Protein AF-A0A124FSS9-F1 (afdb_monomer)

InterPro domains:
  IPR036265 HIT-like superfamily [SSF54197] (15-100)

Sequence (244 aa):
MFTTHEIRTGRGILQYRRESLTGIRCRISPIRVDRQIDAAPALPSSRDGCPFCPDAIESSTPTFQDGSRLRCGESVTFPNLYPFAACHVVTVITPDHTAGRFDRRCLADAISGTADERCSERLLFEDEIFWSATPVPLGEREVRGVLPVSTLAEFGPYVEPLADGILRIIAFYRSLGTHAFNASIFFDAPKTAGRGHRVFCSLIARLNPNRLSMCDSAFMERLHLEPVILTLPESLGALFREKG

Solvent-accessible surface area (backbone atoms only — not comparable to full-atom values): 14361 Å² total; per-residue (Å²): 110,68,50,77,49,77,46,82,51,104,80,48,58,37,36,40,36,34,36,67,88,81,63,52,70,50,77,47,52,72,67,55,60,79,68,59,79,85,57,84,77,85,74,74,86,72,67,81,90,44,48,69,32,76,94,30,31,80,82,63,46,51,50,45,98,89,68,45,63,42,71,24,89,68,10,43,32,27,42,40,88,80,54,92,49,99,85,33,69,44,68,44,43,51,59,58,89,73,68,86,72,83,56,75,62,44,54,50,23,36,54,47,43,66,56,52,48,83,78,38,56,19,34,61,52,69,80,89,40,44,28,30,34,41,94,77,54,82,36,32,72,26,35,34,38,42,40,93,40,20,33,71,89,64,39,72,87,46,51,63,63,48,50,54,52,51,51,50,52,51,51,29,38,43,68,73,73,34,86,46,66,52,75,53,76,48,63,38,55,84,92,51,57,80,75,78,56,54,21,33,36,42,37,29,48,40,70,73,67,48,100,89,42,79,68,83,70,52,64,48,44,73,74,67,70,44,58,81,63,86,59,63,36,58,53,46,13,56,50,35,74,76,55,88

Mean predicted aligned error: 14.78 Å

Secondary structure (DSSP, 8-state):
-EEEEEEEETTEEEEEEEETTT--EEEE-GGGGGGT-SPPP------TT-TTSTTTHHHHS---TTS--EEETTEEEEE-SS-SSTT-EEEE--S-TT-S---HHHHHHHHHHT-GGGGSTTEEEESSSEEEE-SS-SSTT-EEEEPS--SGGG-GGGHHHHHHHHHHHHHHHHHTT--EEEEEEE---TTTTTSSPPPEEEEEEEPPP-SS-S-S--HIIIII-----SS-HHHHHHHHHHH-

pLDDT: mean 82.08, std 11.01, range [43.31, 96.81]

Nearest PDB structures (foldseek):
  3ano-assembly1_B-2  TM=7.639E-01  e=5.987E-04  Mycobacterium tuberculosis H37Rv
  3wo5-assembly1_B-2  TM=7.287E-01  e=5.987E-04  Mycobacterium tuberculosis
  5in3-assembly1_A  TM=7.364E-01  e=2.509E-03  Homo sapiens
  3r6f-assembly1_A-2  TM=5.868E-01  e=5.788E-03  Encephalitozoon cuniculi GB-M1
  8ro1-assembly1_L1  TM=5.266E-01  e=5.595E-02  Caenorhabditis elegans

Foldseek 3Di:
DKDWDWDADPQGIWIWIADDPPRDIDIDDPSVVVVVPVPDDPQDQDPPPPCLAPVRVLPRAAAPPVSHWQFFPQKTKHAHPDDPDPGHIDIDLHNRPDPPDDDPRSVVRSVVSVVCCVVALQFQDDDQWTKGQDQQDLAERKIKTWHPFAAPVPCVVCPVVVVVVVVLVCQLCVLVVFNDKDKDWDHDDPVCTPVPHTIMMMIHTFDDADPVHRHLADCCCVVVVHHDYDDRSSCNNVSSVVRD

Structure (mmCIF, N/CA/C/O backbone):
data_AF-A0A124FSS9-F1
#
_entry.id   AF-A0A124FSS9-F1
#
loop_
_atom_site.group_PDB
_atom_site.id
_atom_site.type_symbol
_atom_site.label_atom_id
_atom_site.label_alt_id
_atom_site.label_comp_id
_atom_site.label_asym_id
_atom_site.label_entity_id
_atom_site.label_seq_id
_atom_site.pdbx_PDB_ins_code
_atom_site.Cartn_x
_atom_site.Cartn_y
_atom_site.Cartn_z
_atom_site.occupancy
_atom_site.B_iso_or_equiv
_atom_site.auth_seq_id
_atom_site.auth_comp_id
_atom_site.auth_asym_id
_atom_site.auth_atom_id
_atom_site.pdbx_PDB_model_num
ATOM 1 N N . MET A 1 1 ? 20.292 12.072 -17.550 1.00 74.69 1 MET A N 1
ATOM 2 C CA . MET A 1 1 ? 21.082 12.506 -18.735 1.00 74.69 1 MET A CA 1
ATOM 3 C C . MET A 1 1 ? 21.125 11.325 -19.702 1.00 74.69 1 MET A C 1
ATOM 5 O O . MET A 1 1 ? 21.085 10.204 -19.216 1.00 74.69 1 MET A O 1
ATOM 9 N N . PHE A 1 2 ? 21.118 11.516 -21.023 1.00 90.19 2 PHE A N 1
ATOM 10 C CA . PHE A 1 2 ? 21.166 10.402 -21.985 1.00 90.19 2 PHE A CA 1
ATOM 11 C C . PHE A 1 2 ? 22.037 10.759 -23.191 1.00 90.19 2 PHE A C 1
ATOM 13 O O . PHE A 1 2 ? 22.180 11.934 -23.525 1.00 90.19 2 PHE A O 1
ATOM 20 N N . THR A 1 3 ? 22.609 9.753 -23.850 1.00 91.81 3 THR A N 1
ATOM 21 C CA . THR A 1 3 ? 23.337 9.914 -25.114 1.00 91.81 3 THR A CA 1
ATOM 22 C C . THR A 1 3 ? 22.455 9.519 -26.290 1.00 91.81 3 THR A C 1
ATOM 24 O O . THR A 1 3 ? 21.594 8.646 -26.170 1.00 91.81 3 THR A O 1
ATOM 27 N N . THR A 1 4 ? 22.662 10.177 -27.432 1.00 93.88 4 THR A N 1
ATOM 28 C CA . THR A 1 4 ? 21.965 9.880 -28.689 1.00 93.88 4 THR A CA 1
ATOM 29 C C . THR A 1 4 ? 22.988 9.622 -29.783 1.00 93.88 4 THR A C 1
ATOM 31 O O . THR A 1 4 ? 23.907 10.412 -29.969 1.00 93.88 4 THR A O 1
ATOM 34 N N . HIS A 1 5 ? 22.803 8.530 -30.517 1.00 93.56 5 HIS A N 1
ATOM 35 C CA . HIS A 1 5 ? 23.549 8.206 -31.724 1.00 93.56 5 HIS A CA 1
ATOM 36 C C . HIS A 1 5 ? 22.565 8.028 -32.882 1.00 93.56 5 HIS A C 1
ATOM 38 O O . HIS A 1 5 ? 21.756 7.095 -32.883 1.00 93.56 5 HIS A O 1
ATOM 44 N N . GLU A 1 6 ? 22.609 8.936 -33.852 1.00 95.62 6 GLU A N 1
ATOM 45 C CA . GLU A 1 6 ? 21.720 8.938 -35.014 1.00 95.62 6 GLU A CA 1
ATOM 46 C C . GLU A 1 6 ? 22.389 8.270 -36.221 1.00 95.62 6 GLU A C 1
ATOM 48 O O . GLU A 1 6 ? 23.547 8.530 -36.532 1.00 95.62 6 GLU A O 1
ATOM 53 N N . ILE A 1 7 ? 21.636 7.422 -36.919 1.00 93.94 7 ILE A N 1
ATOM 54 C CA . ILE A 1 7 ? 22.004 6.803 -38.191 1.00 93.94 7 ILE A CA 1
ATOM 55 C C . ILE A 1 7 ? 20.992 7.263 -39.235 1.00 93.94 7 ILE A C 1
ATOM 57 O O . ILE A 1 7 ? 19.787 7.049 -39.084 1.00 93.94 7 ILE A O 1
ATOM 61 N N . ARG A 1 8 ? 21.479 7.873 -40.315 1.00 91.25 8 ARG A N 1
ATOM 62 C CA . ARG A 1 8 ? 20.652 8.248 -41.466 1.00 91.25 8 ARG A CA 1
ATOM 63 C C . ARG A 1 8 ? 20.700 7.144 -42.511 1.00 91.25 8 ARG A C 1
ATOM 65 O O . ARG A 1 8 ? 21.773 6.684 -42.885 1.00 91.25 8 ARG A O 1
ATOM 72 N N . THR A 1 9 ? 19.531 6.721 -42.972 1.00 87.62 9 THR A N 1
ATOM 73 C CA . THR A 1 9 ? 19.362 5.715 -44.026 1.00 87.62 9 THR A CA 1
ATOM 74 C C . THR A 1 9 ? 18.643 6.340 -45.219 1.00 87.62 9 THR A C 1
ATOM 76 O O . THR A 1 9 ? 18.002 7.381 -45.078 1.00 87.62 9 THR A O 1
ATOM 79 N N . GLY A 1 10 ? 18.654 5.673 -46.377 1.00 86.94 10 GLY A N 1
ATOM 80 C CA . GLY A 1 10 ? 17.872 6.111 -47.544 1.00 86.94 10 GLY A CA 1
ATOM 81 C C . GLY A 1 10 ? 16.350 6.139 -47.322 1.00 86.94 10 GLY A C 1
ATOM 82 O O . GLY A 1 10 ? 15.626 6.641 -48.171 1.00 86.94 10 GLY A O 1
ATOM 83 N N . ARG A 1 11 ? 15.856 5.606 -46.194 1.00 81.75 11 ARG A N 1
ATOM 84 C CA . ARG A 1 11 ? 14.431 5.560 -45.824 1.00 81.75 11 ARG A CA 1
ATOM 85 C C . ARG A 1 11 ? 14.115 6.331 -44.537 1.00 81.75 11 ARG A C 1
ATOM 87 O O . ARG A 1 11 ? 13.054 6.132 -43.965 1.00 81.75 11 ARG A O 1
ATOM 94 N N . GLY A 1 12 ? 15.027 7.173 -44.049 1.00 87.56 12 GLY A N 1
ATOM 95 C CA . GLY A 1 12 ? 14.814 8.000 -42.856 1.00 87.56 12 GLY A CA 1
ATOM 96 C C 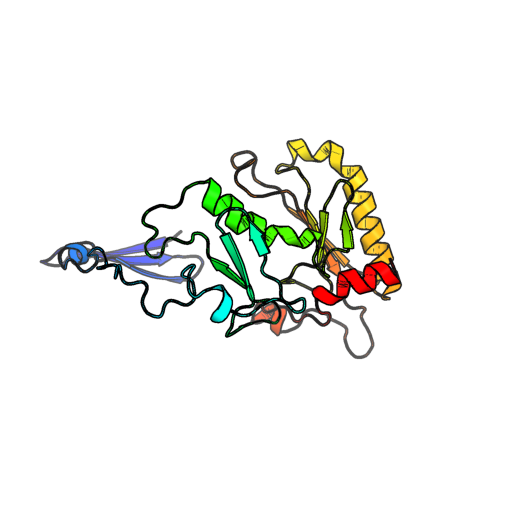. GLY A 1 12 ? 15.828 7.757 -41.740 1.00 87.56 12 GLY A C 1
ATOM 97 O O . GLY A 1 12 ? 16.896 7.177 -41.956 1.00 87.56 12 GLY A O 1
ATOM 98 N N . ILE A 1 13 ? 15.500 8.235 -40.538 1.00 92.81 13 ILE A N 1
ATOM 99 C CA . ILE A 1 13 ? 16.411 8.254 -39.386 1.00 92.81 13 ILE A CA 1
ATOM 100 C C . ILE A 1 13 ? 16.181 7.078 -38.430 1.00 92.81 13 ILE A C 1
ATOM 102 O O . ILE A 1 13 ? 15.053 6.646 -38.182 1.00 92.81 13 ILE A O 1
ATOM 106 N N . LEU A 1 14 ? 17.274 6.592 -37.850 1.00 92.56 14 LEU A N 1
ATOM 107 C CA . LEU A 1 14 ? 17.304 5.660 -36.731 1.00 92.56 14 LEU A CA 1
ATOM 108 C C . LEU A 1 14 ? 18.078 6.310 -35.591 1.00 92.56 14 LEU A C 1
ATOM 110 O O . LEU A 1 14 ? 19.198 6.765 -35.794 1.00 92.56 14 LEU A O 1
ATOM 114 N N . GLN A 1 15 ? 17.523 6.329 -34.385 1.00 93.62 15 GLN A N 1
ATOM 115 C CA . GLN A 1 15 ? 18.238 6.820 -33.208 1.00 93.62 15 GLN A CA 1
ATOM 116 C C . GLN A 1 15 ? 18.456 5.695 -32.212 1.00 93.62 15 GLN A C 1
ATOM 118 O O . GLN A 1 15 ? 17.532 4.958 -31.881 1.00 93.62 15 GLN A O 1
ATOM 123 N N . TYR A 1 16 ? 19.671 5.603 -31.695 1.00 92.06 16 TYR A N 1
ATOM 124 C CA . TYR A 1 16 ? 20.016 4.793 -30.540 1.00 92.06 16 TYR A CA 1
ATOM 125 C C . TYR A 1 16 ? 20.170 5.742 -29.366 1.00 92.06 16 TYR A C 1
ATOM 127 O O . TYR A 1 16 ? 21.035 6.618 -29.394 1.00 92.06 16 TYR A O 1
ATOM 135 N N . ARG A 1 17 ? 19.328 5.594 -28.345 1.00 93.94 17 ARG A N 1
ATOM 136 C CA . ARG A 1 17 ? 19.451 6.378 -27.115 1.00 93.94 17 ARG A CA 1
ATOM 137 C C . ARG A 1 17 ? 19.875 5.479 -25.973 1.00 93.94 17 ARG A C 1
ATOM 139 O O . ARG A 1 17 ? 19.409 4.344 -25.884 1.00 93.94 17 ARG A O 1
ATOM 146 N N . ARG A 1 18 ? 20.757 5.983 -25.114 1.00 92.12 18 ARG A N 1
ATOM 147 C CA . ARG A 1 18 ? 21.172 5.312 -23.880 1.00 92.12 18 ARG A CA 1
ATOM 148 C C . ARG A 1 18 ? 21.044 6.270 -22.712 1.00 92.12 18 ARG A C 1
ATOM 150 O O . ARG A 1 18 ? 21.654 7.334 -22.715 1.00 92.12 18 ARG A O 1
ATOM 157 N N . GLU A 1 19 ? 20.260 5.880 -21.724 1.00 90.88 19 GLU A N 1
ATOM 158 C CA . GLU A 1 19 ? 20.096 6.617 -20.477 1.00 90.88 19 GLU A CA 1
ATOM 159 C C . GLU A 1 19 ? 21.334 6.387 -19.586 1.00 90.88 19 GLU A C 1
ATOM 161 O O . GLU A 1 19 ? 21.837 5.264 -19.484 1.00 90.88 19 GLU A O 1
ATOM 166 N N . SER A 1 20 ? 21.901 7.464 -19.034 1.00 80.75 20 SER A N 1
ATOM 167 C CA . SER A 1 20 ? 23.222 7.437 -18.389 1.00 80.75 20 SER A CA 1
ATOM 168 C C . SER A 1 20 ? 23.213 6.848 -16.978 1.00 80.75 20 SER A C 1
ATOM 170 O O . SER A 1 20 ? 24.259 6.379 -16.541 1.00 80.75 20 SER A O 1
ATOM 172 N N . LEU A 1 21 ? 22.084 6.880 -16.263 1.00 61.72 21 LEU A N 1
ATOM 173 C CA . LEU A 1 21 ? 21.998 6.434 -14.868 1.00 61.72 21 LEU A CA 1
ATOM 174 C C . LEU A 1 21 ? 21.796 4.915 -14.751 1.00 61.72 21 LEU A C 1
ATOM 176 O O . LEU A 1 21 ? 22.404 4.261 -13.914 1.00 61.72 21 LEU A O 1
ATOM 180 N N . THR A 1 22 ? 20.957 4.358 -15.616 1.00 78.12 22 THR A N 1
ATOM 181 C CA . THR A 1 22 ? 20.502 2.959 -15.620 1.00 78.12 22 THR A CA 1
ATOM 182 C C . THR A 1 22 ? 21.162 2.136 -16.722 1.00 78.12 22 THR A C 1
ATOM 184 O O . THR A 1 22 ? 21.172 0.910 -16.682 1.00 78.12 22 THR A O 1
ATOM 187 N N . GLY A 1 23 ? 21.696 2.797 -17.754 1.00 80.19 23 GLY A N 1
ATOM 188 C CA . GLY A 1 23 ? 22.250 2.136 -18.929 1.00 80.19 23 GLY A CA 1
ATOM 189 C C . GLY A 1 23 ? 21.204 1.587 -19.904 1.00 80.19 23 GLY A C 1
ATOM 190 O O . GLY A 1 23 ? 21.613 1.002 -20.914 1.00 80.19 23 GLY A O 1
ATOM 191 N N . ILE A 1 24 ? 19.905 1.797 -19.647 1.00 79.88 24 ILE A N 1
ATOM 192 C CA . ILE A 1 24 ? 18.797 1.383 -20.517 1.00 79.88 24 ILE A CA 1
ATOM 193 C C . ILE A 1 24 ? 18.978 1.989 -21.909 1.00 79.88 24 ILE A C 1
ATOM 195 O O . ILE A 1 24 ? 19.364 3.151 -22.065 1.00 79.88 24 ILE A O 1
ATOM 199 N N . ARG A 1 25 ? 18.708 1.182 -22.939 1.00 86.06 25 ARG A N 1
ATOM 200 C CA . ARG A 1 25 ? 18.870 1.564 -24.345 1.00 86.06 25 ARG A CA 1
ATOM 201 C C . ARG A 1 25 ? 17.550 1.432 -25.082 1.00 86.06 25 ARG A C 1
ATOM 203 O O . ARG A 1 25 ? 16.857 0.434 -24.917 1.00 86.06 25 ARG A O 1
ATOM 210 N N . CYS A 1 26 ? 17.247 2.381 -25.959 1.00 78.81 26 CYS A N 1
ATOM 211 C CA . CYS A 1 26 ? 16.140 2.257 -26.901 1.00 78.81 26 CYS A CA 1
ATOM 212 C C . CYS A 1 26 ? 16.593 2.556 -28.333 1.00 78.81 26 CYS A C 1
ATOM 214 O O . CYS A 1 26 ? 17.585 3.254 -28.567 1.00 78.81 26 CYS A O 1
ATOM 216 N N . ARG A 1 27 ? 15.862 1.989 -29.299 1.00 90.25 27 ARG A N 1
ATOM 217 C CA . ARG A 1 27 ? 15.984 2.325 -30.719 1.00 90.25 27 ARG A CA 1
ATOM 218 C C . ARG A 1 27 ? 14.707 3.018 -31.155 1.00 90.25 27 ARG A C 1
ATOM 220 O O . ARG A 1 27 ? 13.625 2.479 -30.953 1.00 90.25 27 ARG A O 1
ATOM 227 N N . ILE A 1 28 ? 14.841 4.175 -31.779 1.00 91.38 28 ILE A N 1
ATOM 228 C CA . ILE A 1 28 ? 13.720 4.962 -32.284 1.00 91.38 28 ILE A CA 1
ATOM 229 C C . ILE A 1 28 ? 13.804 4.952 -33.804 1.00 91.38 28 ILE A C 1
ATOM 231 O O . ILE A 1 28 ? 14.832 5.304 -34.380 1.00 91.38 28 ILE A O 1
ATOM 235 N N . SER A 1 29 ? 12.723 4.519 -34.446 1.00 91.12 29 SER A N 1
ATOM 236 C CA . SER A 1 29 ? 12.600 4.444 -35.901 1.00 91.12 29 SER A CA 1
ATOM 237 C C . SER A 1 29 ? 11.256 5.052 -36.308 1.00 91.12 29 SER A C 1
ATOM 239 O O . SER A 1 29 ? 10.276 4.314 -36.416 1.00 91.12 29 SER A O 1
ATOM 241 N N . PRO A 1 30 ? 11.178 6.386 -36.484 1.00 86.75 30 PRO A N 1
ATOM 242 C CA . PRO A 1 30 ? 9.906 7.076 -36.712 1.00 86.75 30 PRO A CA 1
ATOM 243 C C . PRO A 1 30 ? 9.158 6.562 -37.947 1.00 86.75 30 PRO A C 1
ATOM 245 O O . PRO A 1 30 ? 7.957 6.340 -37.881 1.00 86.75 30 PRO A O 1
ATOM 248 N N . ILE A 1 31 ? 9.888 6.244 -39.023 1.00 86.31 31 ILE A N 1
ATOM 249 C CA . ILE A 1 31 ? 9.343 5.707 -40.285 1.00 86.31 31 ILE A CA 1
ATOM 250 C C . ILE A 1 31 ? 8.577 4.378 -40.109 1.00 86.31 31 ILE A C 1
ATOM 252 O O . ILE A 1 31 ? 7.867 3.935 -41.005 1.00 86.31 31 ILE A O 1
ATOM 256 N N . ARG A 1 32 ? 8.706 3.684 -38.965 1.00 80.25 32 ARG A N 1
ATOM 257 C CA . ARG A 1 32 ? 7.941 2.449 -38.723 1.00 80.25 32 ARG A CA 1
ATOM 258 C C . ARG A 1 32 ? 6.449 2.696 -38.517 1.00 80.25 32 ARG A C 1
ATOM 260 O O . ARG A 1 32 ? 5.704 1.732 -38.673 1.00 80.25 32 ARG A O 1
ATOM 267 N N . VAL A 1 33 ? 6.024 3.926 -38.217 1.00 80.81 33 VAL A N 1
ATOM 268 C CA . VAL A 1 33 ? 4.597 4.280 -38.125 1.00 80.81 33 VAL A CA 1
ATOM 269 C C . VAL A 1 33 ? 3.877 4.082 -39.464 1.00 80.81 33 VAL A C 1
ATOM 271 O O . VAL A 1 33 ? 2.752 3.591 -39.488 1.00 80.81 33 VAL A O 1
ATOM 274 N N . ASP A 1 34 ? 4.575 4.304 -40.583 1.00 83.62 34 ASP A N 1
ATOM 275 C CA . ASP A 1 34 ? 4.040 4.151 -41.945 1.00 83.62 34 ASP A CA 1
ATOM 276 C C . ASP A 1 34 ? 3.642 2.705 -42.271 1.00 83.62 34 ASP A C 1
ATOM 278 O O . ASP A 1 34 ? 2.913 2.444 -43.225 1.00 83.62 34 ASP A O 1
ATOM 282 N 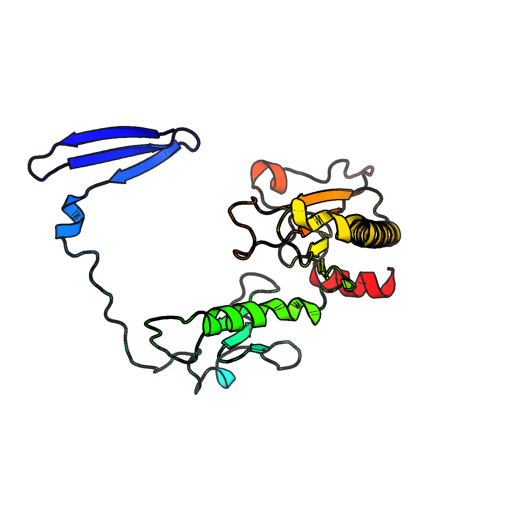N . ARG A 1 35 ? 4.093 1.736 -41.462 1.00 80.88 35 ARG A N 1
ATOM 283 C CA . ARG A 1 35 ? 3.686 0.332 -41.582 1.00 80.88 35 ARG A CA 1
ATOM 284 C C . ARG A 1 35 ? 2.281 0.058 -41.041 1.00 80.88 35 ARG A C 1
ATOM 286 O O . ARG A 1 35 ? 1.895 -1.107 -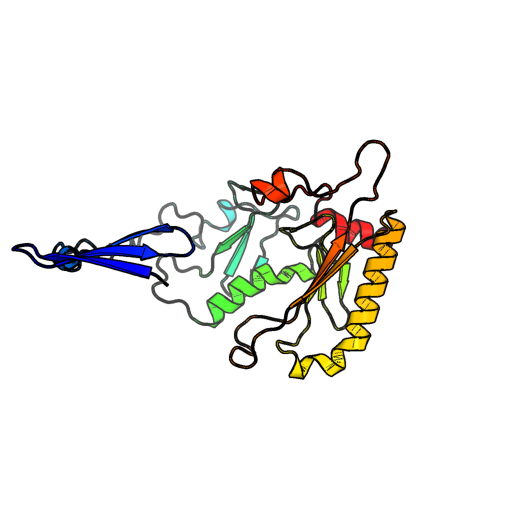41.034 1.00 80.88 35 ARG A O 1
ATOM 293 N N . GLN A 1 36 ? 1.571 1.075 -40.542 1.00 77.94 36 GLN A N 1
ATOM 294 C CA . GLN A 1 36 ? 0.236 0.951 -39.941 1.00 77.94 36 GLN A CA 1
ATOM 295 C C . GLN A 1 36 ? 0.171 -0.139 -38.854 1.00 77.94 36 GLN A C 1
ATOM 297 O O . GLN A 1 36 ? -0.845 -0.794 -38.657 1.00 77.94 36 GLN A O 1
ATOM 302 N N . ILE A 1 37 ? 1.287 -0.343 -38.144 1.00 72.62 37 ILE A N 1
ATOM 303 C CA . ILE A 1 37 ? 1.400 -1.322 -37.049 1.00 72.62 37 ILE A CA 1
ATOM 304 C C . ILE A 1 37 ? 0.658 -0.880 -35.781 1.00 72.62 37 ILE A C 1
ATOM 306 O O . ILE A 1 37 ? 0.488 -1.686 -34.877 1.00 72.62 37 ILE A O 1
ATOM 310 N N . ASP A 1 38 ? 0.242 0.385 -35.729 1.00 71.19 38 ASP A N 1
ATOM 311 C CA . ASP A 1 38 ? -0.518 1.009 -34.643 1.00 71.19 38 ASP A CA 1
ATOM 312 C C . ASP A 1 38 ? -1.955 1.301 -35.109 1.00 71.19 38 ASP A C 1
ATOM 314 O O . ASP A 1 38 ? -2.445 2.428 -35.074 1.00 71.19 38 ASP A O 1
ATOM 318 N N . ALA A 1 39 ? -2.601 0.288 -35.689 1.00 76.12 39 ALA A N 1
ATOM 319 C CA . ALA A 1 39 ? -4.007 0.368 -36.059 1.00 76.12 39 ALA A CA 1
ATOM 320 C C . ALA A 1 39 ? -4.882 0.176 -34.815 1.00 76.12 39 ALA A C 1
ATOM 322 O O . ALA A 1 39 ? -4.553 -0.620 -33.933 1.00 76.12 39 ALA A O 1
ATOM 323 N N . ALA A 1 40 ? -6.021 0.872 -34.766 1.00 71.25 40 ALA A N 1
ATOM 324 C CA . ALA A 1 40 ? -6.994 0.666 -33.703 1.00 71.25 40 ALA A CA 1
ATOM 325 C C . ALA A 1 40 ? -7.403 -0.819 -33.663 1.00 71.25 40 ALA A C 1
ATOM 327 O O . ALA A 1 40 ? -7.750 -1.381 -34.710 1.00 71.25 40 ALA A O 1
ATOM 328 N N . PRO A 1 41 ? -7.355 -1.473 -32.491 1.00 66.94 41 PRO A N 1
ATOM 329 C CA . PRO A 1 41 ? -7.766 -2.860 -32.389 1.00 66.94 41 PRO A CA 1
ATOM 330 C C . PRO A 1 41 ? -9.254 -2.978 -32.729 1.00 66.94 41 PRO A C 1
ATOM 332 O O . PRO A 1 41 ? -10.071 -2.161 -32.299 1.00 66.94 41 PRO A O 1
ATOM 335 N N . ALA A 1 42 ? -9.615 -4.018 -33.482 1.00 71.06 42 ALA A N 1
ATOM 336 C CA . ALA A 1 42 ? -11.008 -4.415 -33.618 1.00 71.06 42 ALA A CA 1
ATOM 337 C C . ALA A 1 42 ? -11.460 -4.980 -32.267 1.00 71.06 42 ALA A C 1
ATOM 339 O O . ALA A 1 42 ? -11.158 -6.126 -31.936 1.00 71.06 42 ALA A O 1
ATOM 340 N N . LEU A 1 43 ? -12.113 -4.149 -31.455 1.00 65.38 43 LEU A N 1
ATOM 341 C CA . LEU A 1 43 ? -12.673 -4.581 -30.180 1.00 65.38 43 LEU A CA 1
ATOM 342 C C . LEU A 1 43 ? -13.884 -5.480 -30.468 1.00 65.38 43 LEU A C 1
ATOM 344 O O . LEU A 1 43 ? -14.840 -5.010 -31.093 1.00 65.38 43 LEU A O 1
ATOM 348 N N . PRO A 1 44 ? -13.864 -6.762 -30.064 1.00 62.09 44 PRO A N 1
ATOM 349 C CA . PRO A 1 44 ? -15.040 -7.606 -30.188 1.00 62.09 44 PRO A CA 1
ATOM 350 C C . PRO A 1 44 ? -16.154 -7.025 -29.312 1.00 62.09 44 PRO A C 1
ATOM 352 O O . PRO A 1 44 ? -15.949 -6.731 -28.140 1.00 62.09 44 PRO A O 1
ATOM 355 N N . SER A 1 45 ? -17.341 -6.842 -29.887 1.00 65.00 45 SER A N 1
ATOM 356 C CA . SER A 1 45 ? -18.531 -6.392 -29.154 1.00 65.00 45 SER A CA 1
ATOM 357 C C . SER A 1 45 ? -19.258 -7.534 -28.436 1.00 65.00 45 SER A C 1
ATOM 359 O O . SER A 1 45 ? -20.230 -7.283 -27.722 1.00 65.00 45 SER A O 1
ATOM 361 N N . SER A 1 46 ? -18.828 -8.784 -28.647 1.00 75.94 46 SER A N 1
ATOM 362 C CA . SER A 1 46 ? -19.503 -9.950 -28.083 1.00 75.94 46 SER A CA 1
ATOM 363 C C . SER A 1 46 ? -19.189 -10.104 -26.600 1.00 75.94 46 SER A C 1
ATOM 365 O O . SER A 1 46 ? -18.032 -10.136 -26.198 1.00 75.94 46 SER A O 1
ATOM 367 N N . ARG A 1 47 ? -20.250 -10.259 -25.807 1.00 79.25 47 ARG A N 1
ATOM 368 C CA . ARG A 1 47 ? -20.194 -10.575 -24.375 1.00 79.25 47 ARG A CA 1
ATOM 369 C C . ARG A 1 47 ? -19.980 -12.072 -24.113 1.00 79.25 47 ARG A C 1
ATOM 371 O O . ARG A 1 47 ? -19.829 -12.466 -22.957 1.00 79.25 47 ARG A O 1
ATOM 378 N N . ASP A 1 48 ? -19.988 -12.898 -25.161 1.00 80.81 48 ASP A N 1
ATOM 379 C CA . ASP A 1 48 ? -19.985 -14.355 -25.048 1.00 80.81 48 ASP A CA 1
ATOM 380 C C . ASP A 1 48 ? -18.746 -14.853 -24.295 1.00 80.81 48 ASP A C 1
ATOM 382 O O . ASP A 1 48 ? -17.604 -14.629 -24.697 1.00 80.81 48 ASP A O 1
ATOM 386 N N . GLY A 1 49 ? -18.981 -15.545 -23.178 1.00 80.19 49 GLY A N 1
ATOM 387 C CA . GLY A 1 49 ? -17.930 -16.156 -22.364 1.00 80.19 49 GLY A CA 1
ATOM 388 C C . GLY A 1 49 ? -17.135 -15.191 -21.477 1.00 80.19 49 GLY A C 1
ATOM 389 O O . GLY A 1 49 ? -16.192 -15.631 -20.823 1.00 80.19 49 GLY A O 1
ATOM 390 N N . CYS A 1 50 ? -17.487 -13.901 -21.412 1.00 87.50 50 CYS A N 1
ATOM 391 C CA . CYS A 1 50 ? -16.809 -12.962 -20.520 1.00 87.50 50 CYS A CA 1
ATOM 392 C C . CYS A 1 50 ? -17.299 -13.122 -19.066 1.00 87.50 50 CYS A C 1
ATOM 394 O O . CYS A 1 50 ? -18.463 -12.827 -18.786 1.00 87.50 50 CYS A O 1
ATOM 396 N N . PRO A 1 51 ? -16.428 -13.492 -18.105 1.00 89.06 51 PRO A N 1
ATOM 397 C CA . PRO A 1 51 ? -16.829 -13.678 -16.709 1.00 89.06 51 PRO A CA 1
ATOM 398 C C . PRO A 1 51 ? -17.111 -12.358 -15.977 1.00 89.06 51 PRO A C 1
ATOM 400 O O . PRO A 1 51 ? -17.536 -12.387 -14.831 1.00 89.06 51 PRO A O 1
ATOM 403 N N . PHE A 1 52 ? -16.857 -11.204 -16.601 1.00 91.94 52 PHE A N 1
ATOM 404 C CA . PHE A 1 52 ? -17.020 -9.880 -15.989 1.00 91.94 52 PHE A CA 1
ATOM 405 C C . PHE A 1 52 ? -18.294 -9.159 -16.434 1.00 91.94 52 PHE A C 1
ATOM 407 O O . PHE A 1 52 ? -18.609 -8.094 -15.911 1.00 91.94 52 PHE A O 1
ATOM 414 N N . CYS A 1 53 ? -19.033 -9.723 -17.393 1.00 90.44 53 CYS A N 1
ATOM 415 C CA . CYS A 1 53 ? -20.311 -9.161 -17.806 1.00 90.44 53 CYS A CA 1
ATOM 416 C C . CYS A 1 53 ? -21.379 -9.357 -16.715 1.00 90.44 53 CYS A C 1
ATOM 418 O O . CYS A 1 53 ? -21.336 -10.366 -16.006 1.00 90.44 53 CYS A O 1
ATOM 420 N N . PRO A 1 54 ? -22.366 -8.445 -16.602 1.00 88.38 54 PRO A N 1
ATOM 421 C CA . PRO A 1 54 ? -23.385 -8.484 -15.546 1.00 88.38 54 PRO A CA 1
ATOM 422 C C . PRO A 1 54 ? -24.102 -9.829 -15.409 1.00 88.38 54 PRO A C 1
ATOM 424 O O . PRO A 1 54 ? -24.372 -10.271 -14.297 1.00 88.38 54 PRO A O 1
ATOM 427 N N . ASP A 1 55 ? -24.343 -10.499 -16.535 1.00 88.31 55 ASP A N 1
ATOM 428 C CA . ASP A 1 55 ? -25.081 -11.763 -16.592 1.00 88.31 55 ASP A CA 1
ATOM 429 C C . ASP A 1 55 ? -24.269 -12.958 -16.056 1.00 88.31 55 ASP A C 1
ATOM 431 O O . ASP A 1 55 ? -24.839 -13.986 -15.701 1.00 88.31 55 ASP A O 1
ATOM 435 N N . ALA A 1 56 ? -22.939 -12.835 -15.999 1.00 90.88 56 ALA A N 1
ATOM 436 C CA . ALA A 1 56 ? -22.020 -13.925 -15.671 1.00 90.88 56 ALA A CA 1
ATOM 437 C C . ALA A 1 56 ? -21.177 -13.666 -14.414 1.00 90.88 56 ALA A C 1
ATOM 439 O O . ALA A 1 56 ? -20.654 -14.618 -13.833 1.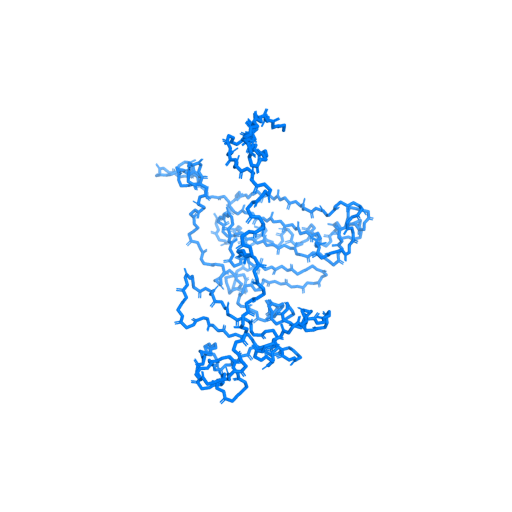00 90.88 56 ALA A O 1
ATOM 440 N N . ILE A 1 57 ? -21.033 -12.409 -13.984 1.00 91.50 57 ILE A N 1
ATOM 441 C CA . ILE A 1 57 ? -20.117 -12.014 -12.906 1.00 91.50 57 ILE A CA 1
ATOM 442 C C . ILE A 1 57 ? -20.435 -12.697 -11.577 1.00 91.50 57 ILE A C 1
ATOM 444 O O . ILE A 1 57 ? -19.521 -13.116 -10.872 1.00 91.50 57 ILE A O 1
ATOM 448 N N . GLU A 1 58 ? -21.712 -12.897 -11.258 1.00 90.62 58 GLU A N 1
ATOM 449 C CA . GLU A 1 58 ? -22.118 -13.519 -9.994 1.00 90.62 58 GLU A CA 1
ATOM 450 C C . GLU A 1 58 ? -21.789 -15.014 -9.931 1.00 90.62 58 GLU A C 1
ATOM 452 O O . GLU A 1 58 ? -21.397 -15.517 -8.877 1.00 90.62 58 GLU A O 1
ATOM 457 N N . SER A 1 59 ? -21.922 -15.721 -11.056 1.00 90.44 59 SER A N 1
ATOM 458 C CA . SER A 1 59 ? -21.703 -17.169 -11.137 1.00 90.44 59 SER A CA 1
ATOM 459 C C . SER A 1 59 ? -20.263 -17.547 -11.474 1.00 90.44 59 SER A C 1
ATOM 461 O O . SER A 1 59 ? -19.830 -18.649 -11.153 1.00 90.44 59 SER A O 1
ATOM 463 N N . SER A 1 60 ? -19.537 -16.662 -12.159 1.00 90.12 60 SER A N 1
ATOM 464 C CA . SER A 1 60 ? -18.251 -16.988 -12.795 1.00 90.12 60 SER A CA 1
ATOM 465 C C . SER A 1 60 ? -17.041 -16.424 -12.056 1.00 90.12 60 SER A C 1
ATOM 467 O O . SER A 1 60 ? -15.908 -16.713 -12.437 1.00 90.12 60 SER A O 1
ATOM 469 N N . THR A 1 61 ? -17.253 -15.615 -11.016 1.00 90.19 61 THR A N 1
ATOM 470 C CA . THR A 1 61 ? -16.172 -15.014 -10.225 1.00 90.19 61 THR A CA 1
ATOM 471 C C . THR A 1 61 ? -16.197 -15.515 -8.780 1.00 90.19 61 THR A C 1
ATOM 473 O O . THR A 1 61 ? -17.265 -15.879 -8.293 1.00 90.19 61 THR A O 1
ATOM 476 N N . PRO A 1 62 ? -15.064 -15.556 -8.063 1.00 87.06 62 PRO A N 1
ATOM 477 C CA . PRO A 1 62 ? -15.050 -15.898 -6.641 1.00 87.06 62 PRO A CA 1
ATOM 478 C C . PRO A 1 62 ? -15.780 -14.873 -5.762 1.00 87.06 62 PRO A C 1
ATOM 480 O O . PRO A 1 62 ? -16.065 -13.754 -6.185 1.00 87.06 62 PRO A O 1
ATOM 483 N N . THR A 1 63 ? -16.027 -15.248 -4.509 1.00 87.38 63 THR A N 1
ATOM 484 C CA . THR A 1 63 ? -16.521 -14.368 -3.440 1.00 87.38 63 THR A CA 1
ATOM 485 C C . THR A 1 63 ? -15.498 -14.281 -2.314 1.00 87.38 63 THR A C 1
ATOM 487 O O . THR A 1 63 ? -14.619 -15.139 -2.201 1.00 87.38 63 THR A O 1
ATOM 490 N N . PHE A 1 64 ? -15.626 -13.276 -1.448 1.00 77.56 64 PHE A N 1
ATOM 491 C CA . PHE A 1 64 ? -14.920 -13.262 -0.165 1.00 77.56 64 PHE A CA 1
ATOM 492 C C . PHE A 1 64 ? -15.396 -14.414 0.745 1.00 77.56 64 PHE A C 1
ATOM 494 O O . PHE A 1 64 ? -16.340 -15.137 0.413 1.00 77.56 64 PHE A O 1
ATOM 501 N N . GLN A 1 65 ? -14.722 -14.617 1.885 1.00 73.44 65 GLN A N 1
ATOM 502 C CA . GLN A 1 65 ? -15.017 -15.722 2.815 1.00 73.44 65 GLN A CA 1
ATOM 503 C C . GLN A 1 65 ? -16.452 -15.688 3.364 1.00 73.44 65 GLN A C 1
ATOM 505 O O . GLN A 1 65 ? -17.024 -16.733 3.657 1.00 73.44 65 GLN A O 1
ATOM 510 N N . ASP A 1 66 ? -17.039 -14.499 3.468 1.00 74.62 66 ASP A N 1
ATOM 511 C CA . ASP A 1 66 ? -18.422 -14.264 3.889 1.00 74.62 66 ASP A CA 1
ATOM 512 C C . ASP A 1 66 ? -19.449 -14.434 2.749 1.00 74.62 66 ASP A C 1
ATOM 514 O O . ASP A 1 66 ? -20.642 -14.212 2.945 1.00 74.62 66 ASP A O 1
ATOM 518 N N . GLY A 1 67 ? -19.000 -14.824 1.552 1.00 83.44 67 GLY A N 1
ATOM 519 C CA . GLY A 1 67 ? -19.837 -14.968 0.361 1.00 83.44 67 GLY A CA 1
ATOM 520 C C . GLY A 1 67 ? -20.131 -13.652 -0.363 1.00 83.44 67 GLY A C 1
ATOM 521 O O . GLY A 1 67 ? -20.877 -13.657 -1.341 1.00 83.44 67 GLY A O 1
ATOM 522 N N . SER A 1 68 ? -19.555 -12.531 0.080 1.00 84.44 68 SER A N 1
ATOM 523 C CA . SER A 1 68 ? -19.839 -11.211 -0.481 1.00 84.44 68 SER A CA 1
ATOM 524 C C . SER A 1 68 ? -18.935 -10.838 -1.667 1.00 84.44 68 SER A C 1
ATOM 526 O O . SER A 1 68 ? -17.944 -11.507 -1.989 1.00 84.44 68 SER A O 1
ATOM 528 N N . ARG A 1 69 ? -19.297 -9.728 -2.323 1.00 87.00 69 ARG A N 1
ATOM 529 C CA . ARG A 1 69 ? -18.480 -8.945 -3.263 1.00 87.00 69 ARG A CA 1
ATOM 530 C C . ARG A 1 69 ? -18.643 -7.474 -2.896 1.00 87.00 69 ARG A C 1
ATOM 532 O O . ARG A 1 69 ? -19.754 -7.055 -2.566 1.00 87.00 69 ARG A O 1
ATOM 539 N N . LEU A 1 70 ? -17.576 -6.688 -2.989 1.00 78.25 70 LEU A N 1
ATOM 540 C CA . LEU A 1 70 ? -17.648 -5.261 -2.671 1.00 78.25 70 LEU A CA 1
ATOM 541 C C . LEU A 1 70 ? -18.231 -4.519 -3.872 1.00 78.25 70 LEU A C 1
ATOM 543 O O . LEU A 1 70 ? -17.773 -4.699 -5.004 1.00 78.25 70 LEU A O 1
ATOM 547 N N . ARG A 1 71 ? -19.258 -3.704 -3.633 1.00 82.06 71 ARG A N 1
ATOM 548 C CA . ARG A 1 71 ? -19.983 -2.971 -4.674 1.00 82.06 71 ARG A CA 1
ATOM 549 C C . ARG A 1 71 ? -19.992 -1.492 -4.337 1.00 82.06 71 ARG A C 1
ATOM 551 O O . ARG A 1 71 ? -20.530 -1.091 -3.310 1.00 82.06 71 ARG A O 1
ATOM 558 N N . CYS A 1 72 ? -19.432 -0.687 -5.228 1.00 74.56 72 CYS A N 1
ATOM 559 C CA . CYS A 1 72 ? -19.470 0.765 -5.129 1.00 74.56 72 CYS A CA 1
ATOM 560 C C . CYS A 1 72 ? -19.911 1.315 -6.483 1.00 74.56 72 CYS A C 1
ATOM 562 O O . CYS A 1 72 ? -19.243 1.070 -7.487 1.00 74.56 72 CYS A O 1
ATOM 564 N N . GLY A 1 73 ? -21.063 1.988 -6.529 1.00 82.88 73 GLY A N 1
ATOM 565 C CA . GLY A 1 73 ? -21.666 2.426 -7.788 1.00 82.88 73 GLY A CA 1
ATOM 566 C C . GLY A 1 73 ? -21.838 1.264 -8.771 1.00 82.88 73 GLY A C 1
ATOM 567 O O . GLY A 1 73 ? -22.477 0.262 -8.454 1.00 82.88 73 GLY A O 1
ATOM 568 N N . GLU A 1 74 ? -21.246 1.399 -9.955 1.00 83.62 74 GLU A N 1
ATOM 569 C CA . GLU A 1 74 ? -21.248 0.363 -10.998 1.00 83.62 74 GLU A CA 1
ATOM 570 C C . GLU A 1 74 ? -20.095 -0.646 -10.881 1.00 83.62 74 GLU A C 1
ATOM 572 O O . GLU A 1 74 ? -20.058 -1.636 -11.615 1.00 83.62 74 GLU A O 1
ATOM 577 N N . SER A 1 75 ? -19.151 -0.402 -9.969 1.00 85.62 75 SER A N 1
ATOM 578 C CA . SER A 1 75 ? -17.973 -1.244 -9.806 1.00 85.62 75 SER A CA 1
ATOM 579 C C . SER A 1 75 ? -18.243 -2.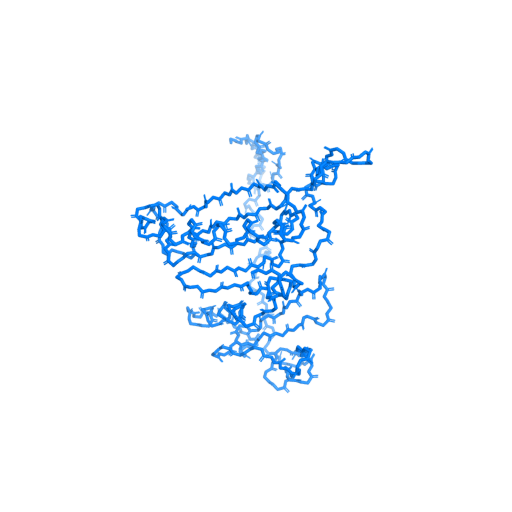459 -8.920 1.00 85.62 75 SER A C 1
ATOM 581 O O . SER A 1 75 ? -19.039 -2.413 -7.974 1.00 85.62 75 SER A O 1
ATOM 583 N N . VAL A 1 76 ? -17.549 -3.555 -9.223 1.00 88.62 76 VAL A N 1
ATOM 584 C CA . VAL A 1 76 ? -17.622 -4.809 -8.466 1.00 88.62 76 VAL A CA 1
ATOM 585 C C . VAL A 1 76 ? -16.215 -5.327 -8.213 1.00 88.62 76 VAL A C 1
ATOM 587 O O . VAL A 1 76 ? -15.483 -5.607 -9.160 1.00 88.62 76 VAL A O 1
ATOM 590 N N . THR A 1 77 ? -15.849 -5.492 -6.945 1.00 83.38 77 THR A N 1
ATOM 591 C CA . THR A 1 77 ? -14.553 -6.038 -6.523 1.00 83.38 77 THR A CA 1
ATOM 592 C C . THR A 1 77 ? -14.734 -7.405 -5.874 1.00 83.38 77 THR A C 1
ATOM 594 O O . THR A 1 77 ? -15.594 -7.587 -5.010 1.00 83.38 77 THR A O 1
ATOM 597 N N . PHE A 1 78 ? -13.908 -8.368 -6.279 1.00 87.19 78 PHE A N 1
ATOM 598 C CA . PHE A 1 78 ? -13.944 -9.749 -5.794 1.00 87.19 78 PHE A CA 1
ATOM 599 C C . PHE A 1 78 ? -12.543 -10.391 -5.800 1.00 87.19 78 PHE A C 1
ATOM 601 O O . PHE A 1 78 ? -11.646 -9.892 -6.486 1.00 87.19 78 PHE A O 1
ATOM 608 N N . PRO A 1 79 ? -12.307 -11.491 -5.057 1.00 81.88 79 PRO A N 1
ATOM 609 C CA . PRO A 1 79 ? -11.023 -12.193 -5.086 1.00 81.88 79 PRO A CA 1
ATOM 610 C C . PRO A 1 79 ? -10.688 -12.740 -6.475 1.00 81.88 79 PRO A C 1
ATOM 612 O O . PRO A 1 79 ? -11.548 -13.261 -7.180 1.00 81.88 79 PRO A O 1
ATOM 615 N N . ASN A 1 80 ? -9.424 -12.656 -6.874 1.00 80.12 80 ASN A N 1
ATOM 616 C CA . ASN A 1 80 ? -8.976 -13.201 -8.147 1.00 80.12 80 ASN A CA 1
ATOM 617 C C . ASN A 1 80 ? -9.096 -14.736 -8.140 1.00 80.12 80 ASN A C 1
ATOM 619 O O . ASN A 1 80 ? -8.645 -15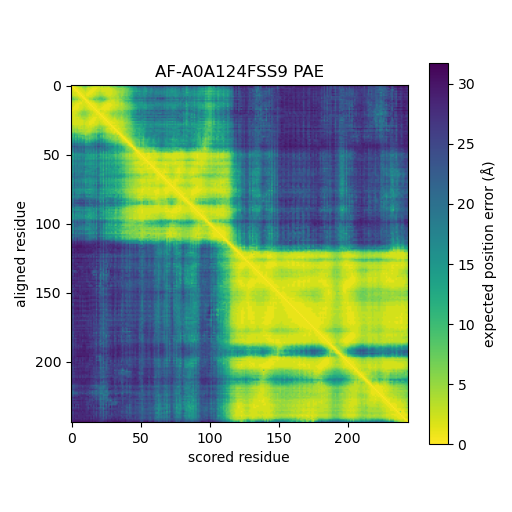.388 -7.201 1.00 80.12 80 ASN A O 1
ATOM 623 N N . LEU A 1 81 ? -9.664 -15.311 -9.207 1.00 83.19 81 LEU A N 1
ATOM 624 C CA . LEU A 1 81 ? -9.803 -16.763 -9.388 1.00 83.19 81 LEU A CA 1
ATOM 625 C C . LEU A 1 81 ? -8.444 -17.479 -9.466 1.00 83.19 81 LEU A C 1
ATOM 627 O O . LEU A 1 81 ? -8.332 -18.633 -9.061 1.00 83.19 81 LEU A O 1
ATOM 631 N N . TYR A 1 82 ? -7.410 -16.782 -9.944 1.00 80.38 82 TYR A N 1
ATOM 632 C CA . TYR A 1 82 ? -6.035 -17.274 -10.026 1.00 80.38 82 TYR A CA 1
ATOM 633 C C . TYR A 1 82 ? -5.093 -16.278 -9.330 1.00 80.38 82 TYR A C 1
ATOM 635 O O . TYR A 1 82 ? -4.463 -15.438 -9.982 1.00 80.38 82 TYR A O 1
ATOM 643 N N . PRO A 1 83 ? -5.039 -16.291 -7.988 1.00 63.78 83 PRO A N 1
ATOM 644 C CA . PRO A 1 83 ? -4.300 -15.295 -7.227 1.00 63.78 83 PRO A CA 1
ATOM 645 C C . PRO A 1 83 ? -2.778 -15.497 -7.335 1.00 63.78 83 PRO A C 1
ATOM 647 O O . PRO A 1 83 ? -2.290 -16.623 -7.332 1.00 63.78 83 PRO A O 1
ATOM 650 N N . PHE A 1 84 ? -2.020 -14.394 -7.371 1.00 47.34 84 PHE A N 1
ATOM 651 C CA . PHE A 1 84 ? -0.550 -14.395 -7.260 1.00 47.34 84 PHE A CA 1
ATOM 652 C C . PHE A 1 84 ? -0.078 -14.094 -5.826 1.00 47.34 84 PHE A C 1
ATOM 654 O O . PHE A 1 84 ? 1.112 -14.169 -5.538 1.00 47.34 84 PHE A O 1
ATOM 661 N N . ALA A 1 85 ? -1.008 -13.735 -4.936 1.00 43.31 85 ALA A N 1
ATOM 662 C CA . ALA A 1 85 ? -0.764 -13.378 -3.544 1.00 43.31 85 ALA A CA 1
ATOM 663 C C . ALA A 1 85 ? -2.009 -13.683 -2.696 1.00 43.31 85 ALA A C 1
ATOM 665 O O . ALA A 1 85 ? -3.110 -13.796 -3.237 1.00 43.31 85 ALA A O 1
ATOM 666 N N . ALA A 1 86 ? -1.835 -13.774 -1.374 1.00 49.28 86 ALA A N 1
ATOM 667 C CA . ALA A 1 86 ? -2.912 -14.076 -0.424 1.00 49.28 86 ALA A CA 1
ATOM 668 C C . ALA A 1 86 ? -4.105 -13.103 -0.527 1.00 49.28 86 ALA A C 1
ATOM 670 O O . ALA A 1 86 ? -5.255 -13.523 -0.427 1.00 49.28 86 ALA A O 1
ATOM 671 N N . CYS A 1 87 ? -3.845 -11.823 -0.810 1.00 52.78 87 CYS A N 1
ATOM 672 C CA . CYS A 1 87 ? -4.863 -10.820 -1.117 1.00 52.78 87 CYS A CA 1
ATOM 673 C C . CYS A 1 87 ? -4.662 -10.276 -2.535 1.00 52.78 87 CYS A C 1
ATOM 675 O O . CYS A 1 87 ? -4.059 -9.225 -2.737 1.00 52.78 87 CYS A O 1
ATOM 677 N N . HIS A 1 88 ? -5.170 -11.002 -3.531 1.00 62.69 88 HIS A N 1
ATOM 678 C CA . HIS A 1 88 ? -5.229 -10.547 -4.920 1.00 62.69 88 HIS A CA 1
ATOM 679 C C . HIS A 1 88 ? -6.696 -10.402 -5.326 1.00 62.69 88 HIS A C 1
ATOM 681 O O . HIS A 1 88 ? -7.406 -11.401 -5.413 1.00 62.69 88 HIS A O 1
ATOM 687 N N . VAL A 1 89 ? -7.152 -9.172 -5.565 1.00 75.50 89 VAL A N 1
ATOM 688 C CA . VAL A 1 89 ? -8.533 -8.869 -5.971 1.00 75.50 89 VAL A CA 1
ATOM 689 C C . VAL A 1 89 ? -8.584 -8.345 -7.402 1.00 75.50 89 VAL A C 1
ATOM 691 O O . VAL A 1 89 ? -7.612 -7.784 -7.906 1.00 75.50 89 VAL A O 1
ATOM 694 N N . VAL A 1 90 ? -9.726 -8.535 -8.053 1.00 79.44 90 VAL A N 1
ATOM 695 C CA . VAL A 1 90 ? -10.066 -7.963 -9.356 1.00 79.44 90 VAL A CA 1
ATOM 696 C C . VAL A 1 90 ? -11.231 -7.005 -9.149 1.00 79.44 90 VAL A C 1
ATOM 698 O O . VAL A 1 90 ? -12.228 -7.372 -8.529 1.00 79.44 90 VAL A O 1
ATOM 701 N N . THR A 1 91 ? -11.113 -5.792 -9.687 1.00 83.12 91 THR A N 1
ATOM 702 C CA . THR A 1 91 ? -12.195 -4.803 -9.712 1.00 83.12 91 THR A CA 1
ATOM 703 C C . THR A 1 91 ? -12.668 -4.600 -11.142 1.00 83.12 91 THR A C 1
ATOM 705 O O . THR A 1 91 ? -11.922 -4.119 -11.996 1.00 83.12 91 THR A O 1
ATOM 708 N N . VAL A 1 92 ? -13.924 -4.949 -11.403 1.00 88.44 92 VAL A N 1
ATOM 709 C CA . VAL A 1 92 ? -14.627 -4.588 -12.634 1.00 88.44 92 VAL A CA 1
ATOM 710 C C . VAL A 1 92 ? -15.125 -3.157 -12.466 1.00 88.44 92 VAL A C 1
ATOM 712 O O . VAL A 1 92 ? -15.919 -2.884 -11.574 1.00 88.44 92 VAL A O 1
ATOM 715 N N . ILE A 1 93 ? -14.611 -2.236 -13.284 1.00 86.62 93 ILE A N 1
ATOM 716 C CA . ILE A 1 93 ? -14.844 -0.784 -13.147 1.00 86.62 93 ILE A CA 1
ATOM 717 C C . ILE A 1 93 ? -16.255 -0.387 -13.607 1.00 86.62 93 ILE A C 1
ATOM 719 O O . ILE A 1 93 ? -16.857 0.521 -13.043 1.00 86.62 93 ILE A O 1
ATOM 723 N N . THR A 1 94 ? -16.767 -1.050 -14.643 1.00 86.75 94 THR A N 1
ATOM 724 C CA . THR A 1 94 ? -18.069 -0.779 -15.266 1.00 86.75 94 THR A CA 1
ATOM 725 C C . THR A 1 94 ? -18.648 -2.080 -15.833 1.00 86.75 94 THR A C 1
ATOM 727 O O . THR A 1 94 ? -17.873 -2.952 -16.239 1.00 86.75 94 THR A O 1
ATOM 730 N N . PRO A 1 95 ? -19.985 -2.232 -15.888 1.00 84.88 95 PRO A N 1
ATOM 731 C CA . PRO A 1 95 ? -20.640 -3.359 -16.550 1.00 84.88 95 PRO A CA 1
ATOM 732 C C . PRO A 1 95 ? -20.460 -3.371 -18.079 1.00 84.88 95 PRO A C 1
ATOM 734 O O . PRO A 1 95 ? -20.752 -4.387 -18.719 1.00 84.88 95 PRO A O 1
ATOM 737 N N . ASP A 1 96 ? -20.006 -2.265 -18.680 1.00 86.12 96 ASP A N 1
ATOM 738 C CA . ASP A 1 96 ? -19.804 -2.171 -20.123 1.00 86.12 96 ASP A CA 1
ATOM 739 C C . ASP A 1 96 ? -18.617 -3.018 -20.598 1.00 86.12 96 ASP A C 1
ATOM 741 O O . ASP A 1 96 ? -17.455 -2.748 -20.299 1.00 86.12 96 ASP A O 1
ATOM 745 N N . HIS A 1 97 ? -18.920 -4.020 -21.428 1.00 83.94 97 HIS A N 1
ATOM 746 C CA . HIS A 1 97 ? -17.929 -4.938 -21.999 1.00 83.94 97 HIS A CA 1
ATOM 747 C C . HIS A 1 97 ? -16.893 -4.226 -22.889 1.00 83.94 97 HIS A C 1
ATOM 749 O O . HIS A 1 97 ? -15.720 -4.588 -22.908 1.00 83.94 97 HIS A O 1
ATOM 755 N N . THR A 1 98 ? -17.315 -3.182 -23.608 1.00 81.44 98 THR A N 1
ATOM 756 C CA . THR A 1 98 ? -16.453 -2.362 -24.470 1.00 81.44 98 THR A CA 1
ATOM 757 C C . THR A 1 98 ? -16.446 -0.914 -23.987 1.00 81.44 98 THR A C 1
ATOM 759 O O . THR A 1 98 ? -16.968 -0.020 -24.657 1.00 81.44 98 THR A O 1
ATOM 762 N N . ALA A 1 99 ? -15.882 -0.674 -22.803 1.00 68.31 99 ALA A N 1
ATOM 763 C CA . ALA A 1 99 ? -15.777 0.666 -22.237 1.00 68.31 99 ALA A CA 1
ATOM 764 C C . ALA A 1 99 ? -14.828 1.546 -23.078 1.00 68.31 99 ALA A C 1
ATOM 766 O O . ALA A 1 99 ? -13.607 1.491 -22.948 1.00 68.31 99 ALA A O 1
ATOM 767 N N . GLY A 1 100 ? -15.388 2.356 -23.981 1.00 67.00 100 GLY A N 1
ATOM 768 C CA . GLY A 1 100 ? -14.610 3.257 -24.842 1.00 67.00 100 GLY A CA 1
ATOM 769 C C . GLY A 1 100 ? -14.091 4.508 -24.122 1.00 67.00 100 GLY A C 1
ATOM 770 O O . GLY A 1 100 ? -13.100 5.104 -24.548 1.00 67.00 100 GLY A O 1
ATOM 771 N N . ARG A 1 101 ? -14.753 4.926 -23.036 1.00 68.88 101 ARG A N 1
ATOM 772 C CA . ARG A 1 101 ? -14.351 6.035 -22.159 1.00 68.88 101 ARG A CA 1
ATOM 773 C C . ARG A 1 101 ? -14.799 5.735 -20.733 1.00 68.88 101 ARG A C 1
ATOM 775 O O . ARG A 1 101 ? -15.935 5.329 -20.531 1.00 68.88 101 ARG A O 1
ATOM 782 N N . PHE A 1 102 ? -13.928 6.000 -19.766 1.00 77.94 102 PHE A N 1
ATOM 783 C CA . PHE A 1 102 ? -14.289 6.016 -18.351 1.00 77.94 102 PHE A CA 1
ATOM 784 C C . PHE A 1 102 ? -14.611 7.447 -17.932 1.00 77.94 102 PHE A C 1
ATOM 786 O O . PHE A 1 102 ? -13.880 8.374 -18.297 1.00 77.94 102 PHE A O 1
ATOM 793 N N . ASP A 1 103 ? -15.677 7.633 -17.160 1.00 76.50 103 ASP A N 1
ATOM 794 C CA . ASP A 1 103 ? -15.910 8.900 -16.479 1.00 76.50 103 ASP A CA 1
ATOM 795 C C . ASP A 1 103 ? -15.210 8.932 -15.105 1.00 76.50 103 ASP A C 1
ATOM 797 O O . ASP A 1 103 ? -14.705 7.927 -14.592 1.00 76.50 103 ASP A O 1
ATOM 801 N N . ARG A 1 104 ? -15.135 10.129 -14.511 1.00 77.56 104 ARG A N 1
ATOM 802 C CA . ARG A 1 104 ? -14.480 10.338 -13.211 1.00 77.56 104 ARG A CA 1
ATOM 803 C C . ARG A 1 104 ? -15.148 9.538 -12.089 1.00 77.56 104 ARG A C 1
ATOM 805 O O . ARG A 1 104 ? -14.461 9.166 -11.141 1.00 77.56 104 ARG A O 1
ATOM 812 N N . ARG A 1 105 ? -16.461 9.326 -12.166 1.00 73.62 105 ARG A N 1
ATOM 813 C CA . ARG A 1 105 ? -17.256 8.670 -11.131 1.00 73.62 105 ARG A CA 1
ATOM 814 C C . ARG A 1 105 ? -17.030 7.161 -11.157 1.00 73.62 105 ARG A C 1
ATOM 816 O O . ARG A 1 105 ? -16.706 6.625 -10.111 1.00 73.62 105 ARG A O 1
ATOM 823 N N . CYS A 1 106 ? -17.031 6.521 -12.328 1.00 74.50 106 CYS A N 1
ATOM 824 C CA . CYS A 1 106 ? -16.711 5.095 -12.469 1.00 74.50 106 CYS A CA 1
ATOM 825 C C . CYS A 1 106 ? -15.334 4.756 -11.876 1.00 74.50 106 CYS A C 1
ATOM 827 O O . CYS A 1 106 ? -15.176 3.767 -11.164 1.00 74.50 106 CYS A O 1
ATOM 829 N N . LEU A 1 107 ? -14.329 5.602 -12.133 1.00 76.88 107 LEU A N 1
ATOM 830 C CA . LEU A 1 107 ? -12.997 5.424 -11.549 1.00 76.88 107 LEU A CA 1
ATOM 831 C C . LEU A 1 107 ? -12.988 5.671 -10.037 1.00 76.88 107 LEU A C 1
ATOM 833 O O . LEU A 1 107 ? -12.352 4.914 -9.309 1.00 76.88 107 LEU A O 1
ATOM 837 N N . ALA A 1 108 ? -13.678 6.708 -9.554 1.00 71.44 108 ALA A N 1
ATOM 838 C CA . ALA A 1 108 ? -13.760 6.985 -8.122 1.00 71.44 108 ALA A CA 1
ATOM 839 C C . ALA A 1 108 ? -14.448 5.843 -7.363 1.00 71.44 108 ALA A C 1
ATOM 841 O O . ALA A 1 108 ? -13.969 5.455 -6.302 1.00 71.44 108 ALA A O 1
ATOM 842 N N . ASP A 1 109 ? -15.512 5.281 -7.928 1.00 73.31 109 ASP A N 1
ATOM 843 C CA . ASP A 1 109 ? -16.275 4.172 -7.366 1.00 73.31 109 ASP A CA 1
ATOM 844 C C . ASP A 1 109 ? -15.424 2.889 -7.319 1.00 73.31 109 ASP A C 1
ATOM 846 O O . ASP A 1 109 ? -15.299 2.273 -6.262 1.00 73.31 109 ASP A O 1
ATOM 850 N N . ALA A 1 110 ? -14.729 2.547 -8.412 1.00 69.69 110 ALA A N 1
ATOM 851 C CA . ALA A 1 110 ? -13.822 1.395 -8.458 1.00 69.69 110 ALA A CA 1
ATOM 852 C C . ALA A 1 110 ? -12.683 1.495 -7.429 1.00 69.69 110 ALA A C 1
ATOM 854 O O . ALA A 1 110 ? -12.367 0.522 -6.745 1.00 69.69 110 ALA A O 1
ATOM 855 N N . ILE A 1 111 ? -12.098 2.687 -7.275 1.00 72.75 111 ILE A N 1
ATOM 856 C CA . ILE A 1 111 ? -11.062 2.952 -6.268 1.00 72.75 111 ILE A CA 1
ATOM 857 C C . ILE A 1 111 ? -11.657 2.950 -4.847 1.00 72.75 111 ILE A C 1
ATOM 859 O O . ILE A 1 111 ? -11.010 2.502 -3.901 1.00 72.75 111 ILE A O 1
ATOM 863 N N . SER A 1 112 ? -12.897 3.408 -4.674 1.00 64.12 112 SER A N 1
ATOM 864 C CA . SER A 1 112 ? -13.581 3.401 -3.374 1.00 64.12 112 SER A CA 1
ATOM 865 C C . SER A 1 112 ? -13.968 1.989 -2.933 1.00 64.12 112 SER A C 1
ATOM 867 O O . SER A 1 112 ? -13.914 1.700 -1.746 1.00 64.12 112 SER A O 1
ATOM 869 N N . GLY A 1 113 ? -14.249 1.072 -3.864 1.00 54.72 113 GLY A N 1
ATOM 870 C CA . GLY A 1 113 ? -14.427 -0.350 -3.552 1.00 54.72 113 GLY A CA 1
ATOM 871 C C . GLY A 1 113 ? -13.161 -1.019 -2.995 1.00 54.72 113 GLY A C 1
ATOM 872 O O . GLY A 1 113 ? -13.258 -1.994 -2.261 1.00 54.72 113 GLY A O 1
ATOM 873 N N . THR A 1 114 ? -11.968 -0.482 -3.284 1.00 55.25 114 THR A N 1
ATOM 874 C CA . THR A 1 114 ? -10.717 -0.839 -2.581 1.00 55.25 114 THR A CA 1
ATOM 875 C C . THR A 1 114 ? -10.502 -0.070 -1.271 1.00 55.25 114 THR A C 1
ATOM 877 O O . THR A 1 114 ? -9.650 -0.455 -0.476 1.00 55.25 114 THR A O 1
ATOM 880 N N . ALA A 1 115 ? -11.269 0.997 -1.024 1.00 53.25 115 ALA A N 1
ATOM 881 C CA . ALA A 1 115 ? -11.198 1.818 0.187 1.00 53.25 115 ALA A CA 1
ATOM 882 C C . ALA A 1 115 ? -11.997 1.246 1.378 1.00 53.25 115 ALA A C 1
ATOM 884 O O . ALA A 1 115 ? -11.883 1.776 2.485 1.00 53.25 115 ALA A O 1
ATOM 885 N N . ASP A 1 116 ? -12.705 0.123 1.198 1.00 54.75 116 ASP A N 1
ATOM 886 C CA . ASP A 1 116 ? -13.300 -0.685 2.281 1.00 54.75 116 ASP A CA 1
ATOM 887 C C . ASP A 1 116 ? -12.248 -1.348 3.202 1.00 54.75 116 ASP A C 1
ATOM 889 O O . ASP A 1 116 ? -12.582 -2.157 4.067 1.00 54.75 116 ASP A O 1
ATOM 893 N N . GLU A 1 117 ? -10.968 -0.954 3.114 1.00 53.44 117 GLU A N 1
ATOM 894 C CA . GLU A 1 117 ? -9.956 -1.270 4.132 1.00 53.44 117 GLU A CA 1
ATOM 895 C C . GLU A 1 117 ? -10.410 -0.918 5.559 1.00 53.44 117 GLU A C 1
ATOM 897 O O . GLU A 1 117 ? -9.984 -1.578 6.507 1.00 53.44 117 GLU A O 1
ATOM 902 N N . ARG A 1 118 ? -11.313 0.061 5.716 1.00 52.47 118 ARG A N 1
ATOM 903 C CA . ARG A 1 118 ? -11.966 0.409 6.993 1.00 52.47 118 ARG A CA 1
ATOM 904 C C . ARG A 1 118 ? -12.744 -0.749 7.625 1.00 52.47 118 ARG A C 1
ATOM 906 O O . ARG A 1 118 ? -12.935 -0.759 8.834 1.00 52.47 118 ARG A O 1
ATOM 913 N N . CYS A 1 119 ? -13.166 -1.731 6.837 1.00 53.44 119 CYS A N 1
ATOM 914 C CA . CYS A 1 119 ? -13.826 -2.948 7.310 1.00 53.44 119 CYS A CA 1
ATOM 915 C C . CYS A 1 119 ? -12.923 -4.187 7.203 1.00 53.44 119 CYS A C 1
ATOM 917 O O . CYS A 1 119 ? -13.382 -5.304 7.431 1.00 53.44 119 CYS A O 1
ATOM 919 N N . SER A 1 120 ? -11.644 -4.011 6.858 1.00 65.06 120 SER A N 1
ATOM 920 C CA . SER A 1 120 ? -10.704 -5.120 6.705 1.00 65.06 120 SER A CA 1
ATOM 921 C C . SER A 1 120 ? -10.085 -5.553 8.033 1.00 65.06 120 SER A C 1
ATOM 923 O O . SER A 1 120 ? -9.945 -4.770 8.975 1.00 65.06 120 SER A O 1
ATOM 925 N N . GLU A 1 121 ? -9.608 -6.798 8.079 1.00 74.38 121 GLU A N 1
ATOM 926 C CA . GLU A 1 121 ? -8.870 -7.345 9.226 1.00 74.38 121 GLU A CA 1
ATOM 927 C C . GLU A 1 121 ? -7.593 -6.553 9.556 1.00 74.38 121 GLU A C 1
ATOM 929 O O . GLU A 1 121 ? -7.107 -6.623 10.685 1.00 74.38 121 GLU A O 1
ATOM 934 N N . ARG A 1 122 ? -7.091 -5.759 8.596 1.00 79.00 122 ARG A N 1
ATOM 935 C CA . ARG A 1 122 ? -5.892 -4.918 8.697 1.00 79.00 122 ARG A CA 1
ATOM 936 C C . ARG A 1 122 ? -6.119 -3.580 9.397 1.00 79.00 122 ARG A C 1
ATOM 938 O O . ARG A 1 122 ? -5.133 -2.904 9.684 1.00 79.00 122 ARG A O 1
ATOM 945 N N . LEU A 1 123 ? -7.363 -3.172 9.664 1.00 84.56 123 LEU A N 1
ATOM 946 C CA . LEU A 1 123 ? -7.631 -1.963 10.445 1.00 84.56 123 LEU A CA 1
ATOM 947 C C . LEU A 1 123 ? -7.154 -2.166 11.889 1.00 84.56 123 LEU A C 1
ATOM 949 O O . LEU A 1 123 ? -7.552 -3.131 12.552 1.00 84.56 123 LEU A O 1
ATOM 953 N N . LEU A 1 124 ? -6.330 -1.236 12.378 1.00 87.50 124 LEU A N 1
ATOM 954 C CA . LEU A 1 124 ? -5.922 -1.188 13.781 1.00 87.50 124 LEU A CA 1
ATOM 955 C C . LEU A 1 124 ? -6.868 -0.270 14.556 1.00 87.50 124 LEU A C 1
ATOM 957 O O . LEU A 1 124 ? -7.541 -0.716 15.483 1.00 87.50 124 LEU A O 1
ATOM 961 N N . PHE A 1 125 ? -6.940 0.998 14.156 1.00 92.06 125 PHE A N 1
ATOM 962 C CA . PH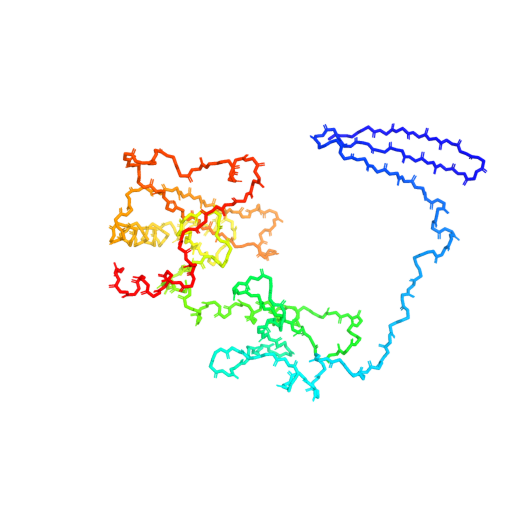E A 1 125 ? -7.856 1.988 14.716 1.00 92.06 125 PHE A CA 1
ATOM 963 C C . PHE A 1 125 ? -8.011 3.176 13.769 1.00 92.06 125 PHE A C 1
ATOM 965 O O . PHE A 1 125 ? -7.197 3.400 12.873 1.00 92.06 125 PHE A O 1
ATOM 972 N N . GLU A 1 126 ? -9.055 3.960 13.986 1.00 86.88 126 GLU A N 1
ATOM 973 C CA . GLU A 1 126 ? -9.254 5.213 13.281 1.00 86.88 126 GLU A CA 1
ATOM 974 C C . GLU A 1 126 ? -9.883 6.226 14.231 1.00 86.88 126 GLU A C 1
ATOM 976 O O . GLU A 1 126 ? -10.954 5.979 14.780 1.00 86.88 126 GLU A O 1
ATOM 981 N N . ASP A 1 127 ? -9.196 7.353 14.390 1.00 87.12 127 ASP A N 1
ATOM 982 C CA . ASP A 1 127 ? -9.732 8.551 15.030 1.00 87.12 127 ASP A CA 1
ATOM 983 C C . ASP A 1 127 ? -9.798 9.644 13.947 1.00 87.12 127 ASP A C 1
ATOM 985 O O . ASP A 1 127 ? -10.606 9.579 13.024 1.00 87.12 127 ASP A O 1
ATOM 989 N N . GLU A 1 128 ? -8.878 10.606 13.976 1.00 89.25 128 GLU A N 1
ATOM 990 C CA . GLU A 1 128 ? -8.707 11.615 12.918 1.00 89.25 128 GLU A CA 1
ATOM 991 C C . GLU A 1 128 ? -7.799 11.134 11.773 1.00 89.25 128 GLU A C 1
ATOM 993 O O . GLU A 1 128 ? -7.778 11.711 10.683 1.00 89.25 128 GLU A O 1
ATOM 998 N N . ILE A 1 129 ? -7.023 10.082 12.041 1.00 88.38 129 ILE A N 1
ATOM 999 C CA . ILE A 1 129 ? -6.057 9.458 11.138 1.00 88.38 129 ILE A CA 1
ATOM 1000 C C . ILE A 1 129 ? -6.427 7.982 11.031 1.00 88.38 129 ILE A C 1
ATOM 1002 O O . ILE A 1 129 ? -6.676 7.321 12.041 1.00 88.38 129 ILE A O 1
ATOM 1006 N N . PHE A 1 130 ? -6.445 7.470 9.804 1.00 86.62 130 PHE A N 1
ATOM 1007 C CA . PHE A 1 130 ? -6.727 6.068 9.520 1.00 86.62 130 PHE A CA 1
ATOM 1008 C C . PHE A 1 130 ? -5.455 5.231 9.690 1.00 86.62 130 PHE A C 1
ATOM 1010 O O . PHE A 1 130 ? -4.488 5.460 8.960 1.00 86.62 130 PHE A O 1
ATOM 1017 N N . TRP A 1 131 ? -5.443 4.280 10.630 1.00 90.69 131 TRP A N 1
ATOM 1018 C CA . TRP A 1 131 ? -4.288 3.420 10.912 1.00 90.69 131 TRP A CA 1
ATOM 1019 C C . TRP A 1 131 ? -4.550 1.964 10.518 1.00 90.69 131 TRP A C 1
ATOM 1021 O O . TRP A 1 131 ? -5.389 1.285 11.115 1.00 90.69 131 TRP A O 1
ATOM 1031 N N . SER A 1 132 ? -3.789 1.450 9.551 1.00 86.69 132 SER A N 1
ATOM 1032 C CA . SER A 1 132 ? -3.924 0.074 9.056 1.00 86.69 132 SER A CA 1
ATOM 1033 C C . SER A 1 132 ? -2.578 -0.576 8.735 1.00 86.69 132 SER A C 1
ATOM 1035 O O . SER A 1 132 ? -1.576 0.093 8.462 1.00 86.69 132 SER A O 1
ATOM 1037 N N . ALA A 1 133 ? -2.541 -1.907 8.772 1.00 86.50 133 ALA A N 1
ATOM 1038 C CA . ALA A 1 133 ? -1.434 -2.669 8.207 1.00 86.50 133 ALA A CA 1
ATOM 1039 C C . ALA A 1 133 ? -1.496 -2.615 6.672 1.00 86.50 133 ALA A C 1
ATOM 1041 O O . ALA A 1 133 ? -2.562 -2.779 6.079 1.00 86.50 133 ALA A O 1
ATOM 1042 N N . THR A 1 134 ? -0.357 -2.399 6.013 1.00 80.75 134 THR A N 1
ATOM 1043 C CA . THR A 1 134 ? -0.315 -2.360 4.540 1.00 80.75 134 THR A CA 1
ATOM 1044 C C . THR A 1 134 ? -0.410 -3.777 3.959 1.00 80.75 134 THR A C 1
ATOM 1046 O O . THR A 1 134 ? 0.305 -4.661 4.429 1.00 80.75 134 THR A O 1
ATOM 1049 N N . PRO A 1 135 ? -1.223 -4.023 2.912 1.00 71.25 135 PRO A N 1
ATOM 1050 C CA . PRO A 1 135 ? -1.319 -5.343 2.276 1.00 71.25 135 PRO A CA 1
ATOM 1051 C C . PRO A 1 135 ? -0.015 -5.774 1.585 1.00 71.25 135 PRO A C 1
ATOM 1053 O O . PRO A 1 135 ? 0.182 -6.952 1.305 1.00 71.25 135 PRO A O 1
ATOM 1056 N N . VAL A 1 136 ? 0.882 -4.821 1.305 1.00 79.88 136 VAL A N 1
ATOM 1057 C CA . VAL A 1 136 ? 2.213 -5.066 0.734 1.00 79.88 136 VAL A CA 1
ATOM 1058 C C . VAL A 1 136 ? 3.257 -4.364 1.613 1.00 79.88 136 VAL A C 1
ATOM 1060 O O . VAL A 1 136 ? 3.607 -3.208 1.345 1.00 79.88 136 VAL A O 1
ATOM 1063 N N . PRO A 1 137 ? 3.687 -4.995 2.718 1.00 80.12 137 PRO A N 1
ATOM 1064 C CA . PRO A 1 137 ? 4.654 -4.407 3.638 1.00 80.12 137 PRO A CA 1
ATOM 1065 C C . PRO A 1 137 ? 6.069 -4.365 3.054 1.00 80.12 137 PRO A C 1
ATOM 1067 O O . PRO A 1 137 ? 6.540 -5.310 2.427 1.00 80.12 137 PRO A O 1
ATOM 1070 N N . LEU A 1 138 ? 6.757 -3.252 3.296 1.00 84.69 138 LEU A N 1
ATOM 1071 C CA . LEU A 1 138 ? 8.164 -3.019 2.963 1.00 84.69 138 LEU A CA 1
ATOM 1072 C C . LEU A 1 138 ? 9.113 -3.465 4.081 1.00 84.69 138 LEU A C 1
ATOM 1074 O O . LEU A 1 138 ? 10.329 -3.470 3.899 1.00 84.69 138 LEU A O 1
ATOM 1078 N N . GLY A 1 139 ? 8.567 -3.814 5.241 1.00 87.25 139 GLY A N 1
ATOM 1079 C CA . GLY A 1 139 ? 9.312 -4.340 6.371 1.00 87.25 139 GLY A CA 1
ATOM 1080 C C . GLY A 1 139 ? 8.387 -4.909 7.437 1.00 87.25 139 GLY A C 1
ATOM 1081 O O . GLY A 1 139 ? 7.162 -4.789 7.356 1.00 87.25 139 GLY A O 1
ATOM 1082 N N . GLU A 1 140 ? 8.988 -5.570 8.421 1.00 92.06 140 GLU A N 1
ATOM 1083 C CA . GLU A 1 140 ? 8.248 -6.340 9.413 1.00 92.06 140 GLU A CA 1
ATOM 1084 C C . GLU A 1 140 ? 7.196 -5.486 10.132 1.00 92.06 140 GLU A C 1
ATOM 1086 O O . GLU A 1 140 ? 7.479 -4.381 10.603 1.00 92.06 140 GLU A O 1
ATOM 1091 N N . ARG A 1 141 ? 5.973 -6.028 10.213 1.00 92.81 141 ARG A N 1
ATOM 1092 C CA . ARG A 1 141 ? 4.816 -5.414 10.886 1.00 92.81 141 ARG A CA 1
ATOM 1093 C C . ARG A 1 141 ? 4.540 -3.971 10.456 1.00 92.81 141 ARG A C 1
ATOM 1095 O O . ARG A 1 141 ? 4.119 -3.184 11.289 1.00 92.81 141 ARG A O 1
ATOM 1102 N N . GLU A 1 142 ? 4.775 -3.608 9.192 1.00 93.56 142 GLU A N 1
ATOM 1103 C CA . GLU A 1 142 ? 4.541 -2.233 8.737 1.00 93.56 142 GLU A CA 1
ATOM 1104 C C . GLU A 1 142 ? 3.092 -1.777 8.986 1.00 93.56 142 GLU A C 1
ATOM 1106 O O . GLU A 1 142 ? 2.135 -2.371 8.482 1.00 93.56 142 GLU A O 1
ATOM 1111 N N . VAL A 1 143 ? 2.953 -0.663 9.707 1.00 93.69 143 VAL A N 1
ATOM 1112 C CA . VAL A 1 143 ? 1.689 0.045 9.922 1.00 93.69 143 VAL A CA 1
ATOM 1113 C C . VAL A 1 143 ? 1.766 1.415 9.259 1.00 93.69 143 VAL A C 1
ATOM 1115 O O . VAL A 1 143 ? 2.778 2.114 9.373 1.00 93.69 143 VAL A O 1
ATOM 1118 N N . ARG A 1 144 ? 0.685 1.820 8.586 1.00 93.19 144 ARG A N 1
ATOM 1119 C CA . ARG A 1 144 ? 0.548 3.149 7.990 1.00 93.19 144 ARG A CA 1
ATOM 1120 C C . ARG A 1 144 ? -0.573 3.942 8.640 1.00 93.19 144 ARG A C 1
ATOM 1122 O O . ARG A 1 144 ? -1.675 3.436 8.801 1.00 93.19 144 ARG A O 1
ATOM 1129 N N . GLY A 1 145 ? -0.277 5.197 8.964 1.00 90.81 145 GLY A N 1
ATOM 1130 C CA . GLY A 1 145 ? -1.263 6.213 9.315 1.00 90.81 145 GLY A CA 1
ATOM 1131 C C . GLY A 1 145 ? -1.506 7.118 8.113 1.00 90.81 145 GLY A C 1
ATOM 1132 O O . GLY A 1 145 ? -0.575 7.795 7.679 1.00 90.81 145 GLY A O 1
ATOM 1133 N N . VAL A 1 146 ? -2.717 7.135 7.560 1.00 88.56 146 VAL A N 1
ATOM 1134 C CA . VAL A 1 146 ? -3.101 7.976 6.415 1.00 88.56 146 VAL A CA 1
ATOM 1135 C C . VAL A 1 146 ? -3.907 9.170 6.914 1.00 88.56 146 VAL A C 1
ATOM 1137 O O . VAL A 1 146 ? -4.959 9.011 7.533 1.00 88.56 146 VAL A O 1
ATOM 1140 N N . LEU A 1 147 ? -3.407 10.375 6.646 1.00 88.44 147 LEU A N 1
ATOM 1141 C CA . LEU A 1 147 ? -3.997 11.621 7.123 1.00 88.44 147 LEU A CA 1
ATOM 1142 C C . LEU A 1 147 ? -4.975 12.202 6.086 1.00 88.44 147 LEU A C 1
ATOM 1144 O O . LEU A 1 147 ? -4.778 12.041 4.878 1.00 88.44 147 LEU A O 1
ATOM 1148 N N . PRO A 1 148 ? -5.986 12.979 6.514 1.00 85.19 148 PRO A N 1
ATOM 1149 C CA . PRO A 1 148 ? -6.943 13.626 5.610 1.00 85.19 148 PRO A CA 1
ATOM 1150 C C . PRO A 1 148 ? -6.379 14.866 4.880 1.00 85.19 148 PRO A C 1
ATOM 1152 O O . PRO A 1 148 ? -7.123 15.570 4.194 1.00 85.19 148 PRO A O 1
ATOM 1155 N N . VAL A 1 149 ? -5.070 15.120 4.967 1.00 86.94 149 VAL A N 1
ATOM 1156 C CA . VAL A 1 149 ? -4.346 16.234 4.320 1.00 86.94 149 VAL A CA 1
ATOM 1157 C C . VAL A 1 149 ? -3.341 15.726 3.287 1.00 86.94 149 VAL A C 1
ATOM 1159 O O . VAL A 1 149 ? -3.075 14.528 3.223 1.00 86.94 149 VAL A O 1
ATOM 1162 N N . SER A 1 150 ? -2.796 16.609 2.442 1.00 85.56 150 SER A N 1
ATOM 1163 C CA . SER A 1 150 ? -1.877 16.203 1.357 1.00 85.56 150 SER A CA 1
ATOM 1164 C C . SER A 1 150 ? -0.487 16.831 1.466 1.00 85.56 150 SER A C 1
ATOM 1166 O O . SER A 1 150 ? 0.497 16.221 1.049 1.00 85.56 150 SER A O 1
ATOM 1168 N N . THR A 1 151 ? -0.385 18.031 2.039 1.00 87.06 151 THR A N 1
ATOM 1169 C CA . THR A 1 151 ? 0.855 18.816 2.049 1.00 87.06 151 THR A CA 1
ATOM 1170 C C . THR A 1 151 ? 1.334 19.166 3.454 1.00 87.06 151 THR A C 1
ATOM 1172 O O . THR A 1 151 ? 0.575 19.151 4.420 1.00 87.06 151 THR A O 1
ATOM 1175 N N . LEU A 1 152 ? 2.609 19.552 3.560 1.00 88.88 152 LEU A N 1
ATOM 1176 C CA . LEU A 1 152 ? 3.203 20.016 4.817 1.00 88.88 152 LEU A CA 1
ATOM 1177 C C . LEU A 1 152 ? 2.521 21.283 5.368 1.00 88.88 152 LEU A C 1
ATOM 1179 O O . LEU A 1 152 ? 2.466 21.469 6.578 1.00 88.88 152 LEU A O 1
ATOM 1183 N N . ALA A 1 153 ? 1.977 22.144 4.502 1.00 90.44 153 ALA A N 1
ATOM 1184 C CA . ALA A 1 153 ? 1.294 23.369 4.927 1.00 90.44 153 ALA A CA 1
ATOM 1185 C C . ALA A 1 153 ? -0.006 23.083 5.700 1.00 90.44 153 ALA A C 1
ATOM 1187 O O . ALA A 1 153 ? -0.386 23.847 6.580 1.00 90.44 153 ALA A O 1
ATOM 1188 N N . GLU A 1 154 ? -0.666 21.969 5.386 1.00 89.12 154 GLU A N 1
ATOM 1189 C CA . GLU A 1 154 ? -1.915 21.530 6.014 1.00 89.12 154 GLU A CA 1
ATOM 1190 C C . GLU A 1 154 ? -1.669 20.637 7.244 1.00 89.12 154 GLU A C 1
ATOM 1192 O O . GLU A 1 154 ? -2.610 20.276 7.943 1.00 89.12 154 GLU A O 1
ATOM 1197 N N . PHE A 1 155 ? -0.416 20.251 7.507 1.00 90.88 155 PHE A N 1
ATOM 1198 C CA . PHE A 1 155 ? -0.061 19.221 8.486 1.00 90.88 155 PHE A CA 1
ATOM 1199 C C . PHE A 1 155 ? -0.179 19.674 9.947 1.00 90.88 155 PHE A C 1
ATOM 1201 O O . PHE A 1 155 ? -0.406 18.841 10.818 1.00 90.88 155 PHE A O 1
ATOM 1208 N N . GLY A 1 156 ? -0.048 20.976 10.221 1.00 94.81 156 GLY A N 1
ATOM 1209 C CA . GLY A 1 156 ? 0.030 21.533 11.580 1.00 94.81 156 GLY A CA 1
ATOM 1210 C C . GLY A 1 156 ? -1.027 21.012 12.571 1.00 94.81 156 GLY A C 1
ATOM 1211 O O . GLY A 1 156 ? -0.640 20.570 13.651 1.00 94.81 156 GLY A O 1
ATOM 1212 N N . PRO A 1 157 ? -2.329 20.993 12.223 1.00 96.12 157 PRO A N 1
ATOM 1213 C CA . PRO A 1 157 ? -3.381 20.474 13.102 1.00 96.12 157 PRO A CA 1
ATOM 1214 C C . PRO A 1 157 ? -3.261 18.984 13.453 1.00 96.12 157 PRO A C 1
ATOM 1216 O O . PRO A 1 157 ? -3.824 18.557 14.451 1.00 96.12 157 PRO A O 1
ATOM 1219 N N . TYR A 1 158 ? -2.528 18.197 12.659 1.00 93.94 158 TYR A N 1
ATOM 1220 C CA . TYR A 1 158 ? -2.420 16.743 12.805 1.00 93.94 158 TYR A CA 1
ATOM 1221 C C . TYR A 1 158 ? -1.141 16.289 13.514 1.00 93.94 158 TYR A C 1
ATOM 1223 O O . TYR A 1 158 ? -0.904 15.088 13.615 1.00 93.94 158 TYR A O 1
ATOM 1231 N N . VAL A 1 159 ? -0.311 17.213 14.010 1.00 94.56 159 VAL A N 1
ATOM 1232 C CA . VAL A 1 159 ? 0.935 16.867 14.714 1.00 94.56 159 VAL A CA 1
ATOM 1233 C C . VAL A 1 159 ? 0.653 16.063 15.985 1.00 94.56 159 VAL A C 1
ATOM 1235 O O . VAL A 1 159 ? 1.213 14.980 16.140 1.00 94.56 159 VAL A O 1
ATOM 1238 N N . GLU A 1 160 ? -0.232 16.558 16.856 1.00 96.06 160 GLU A N 1
ATOM 1239 C CA . GLU A 1 160 ? -0.600 15.870 18.104 1.00 96.06 160 GLU A CA 1
ATOM 1240 C C . GLU A 1 160 ? -1.363 14.555 17.829 1.00 96.06 160 GLU A C 1
ATOM 1242 O O . GLU A 1 160 ? -0.899 13.509 18.286 1.00 96.06 160 GLU A O 1
ATOM 1247 N N . PRO A 1 161 ? -2.414 14.523 16.975 1.00 95.62 161 PRO A N 1
ATOM 1248 C CA . PRO A 1 161 ? -3.082 13.269 16.604 1.00 95.62 161 PRO A CA 1
ATOM 1249 C C . PRO A 1 161 ? -2.141 12.214 16.006 1.00 95.62 161 PRO A C 1
ATOM 1251 O O . PRO A 1 161 ? -2.282 11.015 16.263 1.00 95.62 161 PRO A O 1
ATOM 1254 N N . LEU A 1 162 ? -1.161 12.638 15.196 1.00 93.38 162 LEU A N 1
ATOM 1255 C CA . LEU A 1 162 ? -0.164 11.726 14.645 1.00 93.38 162 LEU A CA 1
ATOM 1256 C C . LEU A 1 162 ? 0.757 11.187 15.742 1.00 93.38 162 LEU A C 1
ATOM 1258 O O . LEU A 1 162 ? 1.050 9.992 15.739 1.00 93.38 162 LEU A O 1
ATOM 1262 N N . ALA A 1 163 ? 1.218 12.041 16.657 1.00 96.81 163 ALA A N 1
ATOM 1263 C CA . ALA A 1 163 ? 2.061 11.630 17.774 1.00 96.81 163 ALA A CA 1
ATOM 1264 C C . ALA A 1 163 ? 1.346 10.601 18.663 1.00 96.81 163 ALA A C 1
ATOM 1266 O O . ALA A 1 163 ? 1.929 9.557 18.966 1.00 96.81 163 ALA A O 1
ATOM 1267 N N . ASP A 1 164 ? 0.073 10.832 18.987 1.00 96.19 164 ASP A N 1
ATOM 1268 C CA . ASP A 1 164 ? -0.756 9.899 19.756 1.00 96.19 164 ASP A CA 1
ATOM 1269 C C . ASP A 1 164 ? -0.915 8.552 19.039 1.00 96.19 164 ASP A C 1
ATOM 1271 O O . ASP A 1 164 ? -0.714 7.488 19.635 1.00 96.19 164 ASP A O 1
ATOM 1275 N N . GLY A 1 165 ? -1.196 8.578 17.732 1.00 95.44 165 GLY A N 1
ATOM 1276 C CA . GLY A 1 165 ? -1.265 7.368 16.916 1.00 95.44 165 GLY A CA 1
ATOM 1277 C C . GLY A 1 165 ? 0.059 6.596 16.896 1.00 95.44 165 GLY A C 1
ATOM 1278 O O . GLY A 1 165 ? 0.076 5.390 17.141 1.00 95.44 165 GLY A O 1
ATOM 1279 N N . ILE A 1 166 ? 1.190 7.285 16.705 1.00 95.88 166 ILE A N 1
ATOM 1280 C CA . ILE A 1 166 ? 2.531 6.683 16.760 1.00 95.88 166 ILE A CA 1
ATOM 1281 C C . ILE A 1 166 ? 2.784 6.039 18.130 1.00 95.88 166 ILE A C 1
ATOM 1283 O O . ILE A 1 166 ? 3.269 4.909 18.189 1.00 95.88 166 ILE A O 1
ATOM 1287 N N . LEU A 1 167 ? 2.438 6.710 19.232 1.00 96.56 167 LEU A N 1
ATOM 1288 C CA . LEU A 1 167 ? 2.624 6.178 20.585 1.00 96.56 167 LEU A CA 1
ATOM 1289 C C . LEU A 1 167 ? 1.816 4.896 20.820 1.00 96.56 167 LEU A C 1
ATOM 1291 O O . LEU A 1 167 ? 2.350 3.949 21.404 1.00 96.56 167 LEU A O 1
ATOM 1295 N N . ARG A 1 168 ? 0.580 4.822 20.311 1.00 96.81 168 ARG A N 1
ATOM 1296 C CA . ARG A 1 168 ? -0.240 3.598 20.348 1.00 96.81 168 ARG A CA 1
ATOM 1297 C C . ARG A 1 168 ? 0.413 2.454 19.573 1.00 96.81 168 ARG A C 1
ATOM 1299 O O . ARG A 1 168 ? 0.502 1.342 20.088 1.00 96.81 168 ARG A O 1
ATOM 1306 N N . ILE A 1 169 ? 0.953 2.725 18.383 1.00 96.69 169 ILE A N 1
ATOM 1307 C CA . ILE A 1 169 ? 1.686 1.716 17.598 1.00 96.69 169 ILE A CA 1
ATOM 1308 C C . ILE A 1 169 ? 2.965 1.259 18.311 1.00 96.69 169 ILE A C 1
ATOM 1310 O O . ILE A 1 169 ? 3.260 0.067 18.340 1.00 96.69 169 ILE A O 1
ATOM 1314 N N . ILE A 1 170 ? 3.705 2.167 18.951 1.00 95.88 170 ILE A N 1
ATOM 1315 C CA . ILE A 1 170 ? 4.896 1.814 19.740 1.00 95.88 170 ILE A CA 1
ATOM 1316 C C . ILE A 1 170 ? 4.520 0.932 20.935 1.00 95.88 170 ILE A C 1
ATOM 1318 O O . ILE A 1 170 ? 5.220 -0.042 21.221 1.00 95.88 170 ILE A O 1
ATOM 1322 N N . ALA A 1 171 ? 3.436 1.259 21.643 1.00 95.00 171 ALA A N 1
ATOM 1323 C CA . ALA A 1 171 ? 2.935 0.451 22.751 1.00 95.00 171 ALA A CA 1
ATOM 1324 C C . ALA A 1 171 ? 2.540 -0.957 22.278 1.00 95.00 171 ALA A C 1
ATOM 1326 O O . ALA A 1 171 ? 2.950 -1.944 22.891 1.00 95.00 171 ALA A O 1
ATOM 1327 N N . PHE A 1 172 ? 1.858 -1.051 21.137 1.00 95.69 172 PHE A N 1
ATOM 1328 C CA . PHE A 1 172 ? 1.532 -2.319 20.490 1.00 95.69 172 PHE A CA 1
ATOM 1329 C C . PHE A 1 172 ? 2.782 -3.122 20.089 1.00 95.69 172 PHE A C 1
ATOM 1331 O O . PHE A 1 172 ? 2.903 -4.299 20.417 1.00 95.69 172 PHE A O 1
ATOM 1338 N N . TYR A 1 173 ? 3.781 -2.505 19.453 1.00 95.00 173 TYR A N 1
ATOM 1339 C CA . TYR A 1 173 ? 5.042 -3.193 19.146 1.00 95.00 173 TYR A CA 1
ATOM 1340 C C . TYR A 1 173 ? 5.726 -3.724 20.409 1.00 95.00 173 TYR A C 1
ATOM 1342 O O . TYR A 1 173 ? 6.219 -4.856 20.410 1.00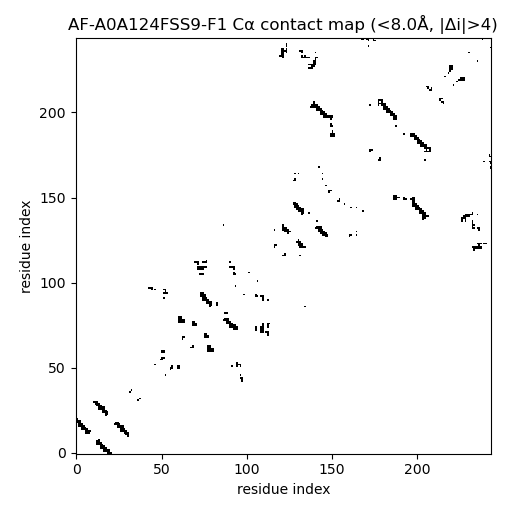 95.00 173 TYR A O 1
ATOM 1350 N N . ARG A 1 174 ? 5.698 -2.960 21.508 1.00 93.06 174 ARG A N 1
ATOM 1351 C CA . ARG A 1 174 ? 6.232 -3.401 22.803 1.00 93.06 174 ARG A CA 1
ATOM 1352 C C . ARG A 1 174 ? 5.458 -4.582 23.383 1.00 93.06 174 ARG A C 1
ATOM 1354 O O . ARG A 1 174 ? 6.099 -5.475 23.933 1.00 93.06 174 ARG A O 1
ATOM 1361 N N . SER A 1 175 ? 4.131 -4.632 23.244 1.00 93.69 175 SER A N 1
ATOM 1362 C CA . SER A 1 175 ? 3.331 -5.778 23.709 1.00 93.69 175 SER A CA 1
ATOM 1363 C C . SER A 1 175 ? 3.597 -7.055 22.897 1.00 93.69 175 SER A C 1
ATOM 1365 O O . SER A 1 175 ? 3.448 -8.164 23.412 1.00 93.69 175 SER A O 1
ATOM 1367 N N . LEU A 1 176 ? 4.107 -6.913 21.668 1.00 90.56 176 LEU A N 1
ATOM 1368 C CA . LEU A 1 176 ? 4.655 -8.001 20.848 1.00 90.56 176 LEU A CA 1
ATOM 1369 C C . LEU A 1 176 ? 6.145 -8.297 21.116 1.00 90.56 176 LEU A C 1
ATOM 1371 O O . LEU A 1 176 ? 6.748 -9.113 20.419 1.00 90.56 176 LEU A O 1
ATOM 1375 N N . GLY A 1 177 ? 6.762 -7.632 22.097 1.00 88.81 177 GLY A N 1
ATOM 1376 C CA . GLY A 1 177 ? 8.173 -7.799 22.447 1.00 88.81 177 GLY A CA 1
ATOM 1377 C C . GLY A 1 177 ? 9.153 -7.137 21.474 1.00 88.81 177 GLY A C 1
ATOM 1378 O O . GLY A 1 177 ? 10.335 -7.454 21.500 1.00 88.81 177 GLY A O 1
ATOM 1379 N N . THR A 1 178 ? 8.699 -6.238 20.600 1.00 88.88 178 THR A N 1
ATOM 1380 C CA . THR A 1 178 ? 9.551 -5.470 19.677 1.00 88.88 178 THR A CA 1
ATOM 1381 C C . THR A 1 178 ? 9.936 -4.134 20.308 1.00 88.88 178 THR A C 1
ATOM 1383 O O . THR A 1 178 ? 9.075 -3.398 20.789 1.00 88.88 178 THR A O 1
ATOM 1386 N N . HIS A 1 179 ? 11.227 -3.793 20.286 1.00 88.75 179 HIS A N 1
ATOM 1387 C CA . HIS A 1 179 ? 11.733 -2.600 20.981 1.00 88.75 179 HIS A CA 1
ATOM 1388 C C . HIS A 1 179 ? 12.301 -1.512 20.067 1.00 88.75 179 HIS A C 1
ATOM 1390 O O . HIS A 1 179 ? 12.577 -0.410 20.540 1.00 88.75 179 HIS A O 1
ATOM 1396 N N . ALA A 1 180 ? 12.462 -1.795 18.776 1.00 88.25 180 ALA A N 1
ATOM 1397 C CA . ALA A 1 180 ? 12.983 -0.850 17.801 1.00 88.25 180 ALA A CA 1
ATOM 1398 C C . ALA A 1 180 ? 12.057 -0.765 16.585 1.00 88.25 180 ALA A C 1
ATOM 1400 O O . ALA A 1 180 ? 11.426 -1.744 16.190 1.00 88.25 180 ALA A O 1
ATOM 1401 N N . PHE A 1 181 ? 11.981 0.423 15.997 1.00 93.81 181 PHE A N 1
ATOM 1402 C CA . PHE A 1 181 ? 11.206 0.698 14.794 1.00 93.81 181 PHE A CA 1
ATOM 1403 C C . PHE A 1 181 ? 11.843 1.867 14.036 1.00 93.81 181 PHE A C 1
ATOM 1405 O O . PHE A 1 181 ? 12.566 2.676 14.617 1.00 93.81 181 PHE A O 1
ATOM 1412 N N . ASN A 1 182 ? 11.566 1.952 12.740 1.00 92.25 182 ASN A N 1
ATOM 1413 C CA . ASN A 1 182 ? 11.833 3.132 11.925 1.00 92.25 182 ASN A CA 1
ATOM 1414 C C . ASN A 1 182 ? 10.502 3.791 11.565 1.00 92.25 182 ASN A C 1
ATOM 1416 O O . ASN A 1 182 ? 9.504 3.091 11.397 1.00 92.25 182 ASN A O 1
ATOM 1420 N N . ALA A 1 183 ? 10.498 5.111 11.398 1.00 92.25 183 ALA A N 1
ATOM 1421 C CA . ALA A 1 183 ? 9.329 5.847 10.933 1.00 92.25 183 ALA A CA 1
ATOM 1422 C C . ALA A 1 183 ? 9.699 6.832 9.819 1.00 92.25 183 ALA A C 1
ATOM 1424 O O . ALA A 1 183 ? 10.821 7.339 9.758 1.00 92.25 183 ALA A O 1
ATOM 1425 N N . SER A 1 184 ? 8.759 7.109 8.922 1.00 88.88 184 SER A N 1
ATOM 1426 C CA . SER A 1 184 ? 8.882 8.145 7.891 1.00 88.88 184 SER A CA 1
ATOM 1427 C C . SER A 1 184 ? 7.520 8.755 7.594 1.00 88.88 184 SER A C 1
ATOM 1429 O O . SER A 1 184 ? 6.507 8.063 7.665 1.00 88.88 184 SER A O 1
ATOM 1431 N N . ILE A 1 185 ? 7.493 10.047 7.270 1.00 89.31 185 ILE A N 1
ATOM 1432 C CA . ILE A 1 185 ? 6.275 10.775 6.901 1.00 89.31 185 ILE A CA 1
ATOM 1433 C C . ILE A 1 185 ? 6.466 11.323 5.492 1.00 89.31 185 ILE A C 1
ATOM 1435 O O . ILE A 1 185 ? 7.475 11.968 5.201 1.00 89.31 185 ILE A O 1
ATOM 1439 N N . PHE A 1 186 ? 5.499 11.054 4.625 1.00 86.00 186 PHE A N 1
ATOM 1440 C CA . PHE A 1 186 ? 5.546 11.402 3.213 1.00 86.00 186 PHE A CA 1
ATOM 1441 C C . PHE A 1 186 ? 4.514 12.481 2.916 1.00 86.00 186 PHE A C 1
ATOM 1443 O O . PHE A 1 186 ? 3.344 12.335 3.259 1.00 86.00 186 PHE A O 1
ATOM 1450 N N . PHE A 1 187 ? 4.948 13.548 2.251 1.00 84.62 187 PHE A N 1
ATOM 1451 C CA . PHE A 1 187 ? 4.104 14.672 1.856 1.00 84.62 187 PHE A CA 1
ATOM 1452 C C . PHE A 1 187 ? 4.073 14.785 0.339 1.00 84.62 187 PHE A C 1
ATOM 1454 O O . PHE A 1 187 ? 5.073 14.513 -0.327 1.00 84.62 187 PHE A O 1
ATOM 1461 N N . ASP A 1 188 ? 2.947 15.242 -0.198 1.00 82.12 188 ASP A N 1
ATOM 1462 C CA . ASP A 1 188 ? 2.889 15.640 -1.596 1.00 82.12 188 ASP A CA 1
ATOM 1463 C C . ASP A 1 188 ? 3.601 16.988 -1.805 1.00 82.12 188 ASP A C 1
ATOM 1465 O O . ASP A 1 188 ? 3.691 17.829 -0.900 1.00 82.12 188 ASP A O 1
ATOM 1469 N N . ALA A 1 189 ? 4.100 17.218 -3.018 1.00 79.31 189 ALA A N 1
ATOM 1470 C CA . ALA A 1 189 ? 4.662 18.510 -3.372 1.00 79.31 189 ALA A CA 1
ATOM 1471 C C . ALA A 1 189 ? 3.545 19.577 -3.429 1.00 79.31 189 ALA A C 1
ATOM 1473 O O . ALA A 1 189 ? 2.437 19.301 -3.892 1.00 79.31 189 ALA A O 1
ATOM 1474 N N . PRO A 1 190 ? 3.815 20.845 -3.060 1.00 72.75 190 PRO A N 1
ATOM 1475 C CA . PRO A 1 190 ? 2.784 21.890 -3.042 1.00 72.75 190 PRO A CA 1
ATOM 1476 C C . PRO A 1 190 ? 2.054 22.090 -4.381 1.00 72.75 190 PRO A C 1
ATOM 1478 O O . PRO A 1 190 ? 0.895 22.487 -4.411 1.00 72.75 190 PRO A O 1
ATOM 1481 N N . LYS A 1 191 ? 2.723 21.802 -5.506 1.00 70.50 191 LYS A N 1
ATOM 1482 C CA . LYS A 1 191 ? 2.166 21.951 -6.863 1.00 70.50 191 LYS A CA 1
ATOM 1483 C C . LYS A 1 191 ? 1.244 20.796 -7.284 1.00 70.50 191 LYS A C 1
ATOM 1485 O O . LYS A 1 191 ? 0.583 20.903 -8.316 1.00 70.50 191 LYS A O 1
ATOM 1490 N N . THR A 1 192 ? 1.224 19.703 -6.526 1.00 62.75 192 THR A N 1
ATOM 1491 C CA . THR A 1 192 ? 0.441 18.486 -6.795 1.00 62.75 192 THR A CA 1
ATOM 1492 C C . THR A 1 192 ? -0.656 18.236 -5.758 1.00 62.75 192 THR A C 1
ATOM 1494 O O . THR A 1 192 ? -1.462 17.331 -5.957 1.00 62.75 192 THR A O 1
ATOM 1497 N N . ALA A 1 193 ? -0.773 19.114 -4.753 1.00 59.97 193 ALA A N 1
ATOM 1498 C CA . ALA A 1 193 ? -1.783 19.073 -3.698 1.00 59.97 193 ALA A CA 1
ATOM 1499 C C . ALA A 1 193 ? -3.190 18.710 -4.213 1.00 59.97 193 ALA A C 1
ATOM 1501 O O . ALA A 1 193 ? -3.703 19.314 -5.161 1.00 59.97 193 ALA A O 1
ATOM 1502 N N . GLY A 1 194 ? -3.816 17.712 -3.582 1.00 56.47 194 GLY A N 1
ATOM 1503 C CA . GLY A 1 194 ? -5.180 17.279 -3.897 1.00 56.47 194 GLY A CA 1
ATOM 1504 C C . GLY A 1 194 ? -5.327 16.430 -5.167 1.00 56.47 194 GLY A C 1
ATOM 1505 O O . GLY A 1 194 ? -6.453 16.109 -5.543 1.00 56.47 194 GLY A O 1
ATOM 1506 N N . ARG A 1 195 ? -4.229 16.026 -5.829 1.00 59.16 195 ARG A N 1
ATOM 1507 C CA . ARG A 1 195 ? -4.261 15.168 -7.035 1.00 59.16 195 ARG A CA 1
ATOM 1508 C C . ARG A 1 195 ? -4.219 13.660 -6.756 1.00 59.16 195 ARG A C 1
ATOM 1510 O O . ARG A 1 195 ? -4.013 12.884 -7.684 1.00 59.16 195 ARG A O 1
ATOM 1517 N N . GLY A 1 196 ? -4.448 13.247 -5.509 1.00 57.47 196 GLY A N 1
ATOM 1518 C CA . GLY A 1 196 ? -4.646 11.841 -5.132 1.00 57.47 196 GLY A CA 1
ATOM 1519 C C . GLY A 1 196 ? -3.641 11.279 -4.125 1.00 57.47 196 GLY A C 1
ATOM 1520 O O . GLY A 1 196 ? -3.890 10.208 -3.585 1.00 57.47 196 GLY A O 1
ATOM 1521 N N . HIS A 1 197 ? -2.550 11.990 -3.822 1.00 67.56 197 HIS A N 1
ATOM 1522 C CA . HIS A 1 197 ? -1.615 11.601 -2.763 1.00 67.56 197 HIS A CA 1
ATOM 1523 C C . HIS A 1 197 ? -2.010 12.257 -1.433 1.00 67.56 197 HIS A C 1
ATOM 1525 O O . HIS A 1 197 ? -2.120 13.480 -1.347 1.00 67.56 197 HIS A O 1
ATOM 1531 N N . ARG A 1 198 ? -2.215 11.447 -0.393 1.00 80.00 198 ARG A N 1
ATOM 1532 C CA . ARG A 1 198 ? -2.432 11.907 0.986 1.00 80.00 198 ARG A CA 1
ATOM 1533 C C . ARG A 1 198 ? -1.135 11.818 1.773 1.00 80.00 198 ARG A C 1
ATOM 1535 O O . ARG A 1 198 ? -0.287 10.983 1.465 1.00 80.00 198 ARG A O 1
ATOM 1542 N N . VAL A 1 199 ? -0.988 12.656 2.795 1.00 82.38 199 VAL A N 1
ATOM 1543 C CA . VAL A 1 199 ? 0.104 12.480 3.753 1.00 82.38 199 VAL A CA 1
ATOM 1544 C C . VAL A 1 199 ? -0.076 11.121 4.410 1.00 82.38 199 VAL A C 1
ATOM 1546 O O . VAL A 1 199 ? -1.173 10.787 4.860 1.00 82.38 199 VAL A O 1
ATOM 1549 N N . PHE A 1 200 ? 0.998 10.343 4.472 1.00 89.31 200 PHE A N 1
ATOM 1550 C CA . PHE A 1 200 ? 0.999 9.115 5.249 1.00 89.31 200 PHE A CA 1
ATOM 1551 C C . PHE A 1 200 ? 2.283 8.982 6.059 1.00 89.31 200 PHE A C 1
ATOM 1553 O O . PHE A 1 200 ? 3.369 9.363 5.618 1.00 89.31 200 PHE A O 1
ATOM 1560 N N . CYS A 1 201 ? 2.142 8.437 7.260 1.00 91.94 201 CYS A N 1
ATOM 1561 C CA . CYS A 1 201 ? 3.237 7.990 8.100 1.00 91.94 201 CYS A CA 1
ATOM 1562 C C . CYS A 1 201 ? 3.366 6.473 7.958 1.00 91.94 201 CYS A C 1
ATOM 1564 O O . CYS A 1 201 ? 2.361 5.776 8.029 1.00 91.94 201 CYS A O 1
ATOM 1566 N N . SER A 1 202 ? 4.577 5.961 7.751 1.00 91.62 202 SER A N 1
ATOM 1567 C CA . SER A 1 202 ? 4.875 4.525 7.766 1.00 91.62 202 SER A CA 1
ATOM 1568 C C . SER A 1 202 ? 5.793 4.216 8.944 1.00 91.62 202 SER A C 1
ATOM 1570 O O . SER A 1 202 ? 6.802 4.904 9.126 1.00 91.62 202 SER A O 1
ATOM 1572 N N . LEU A 1 203 ? 5.435 3.203 9.738 1.00 96.31 203 LEU A N 1
ATOM 1573 C CA . LEU A 1 203 ? 6.238 2.668 10.834 1.00 96.31 203 LEU A CA 1
ATOM 1574 C C . LEU A 1 203 ? 6.558 1.201 10.573 1.00 96.31 203 LEU A C 1
ATOM 1576 O O . LEU A 1 203 ? 5.649 0.389 10.436 1.00 96.31 203 LEU A O 1
ATOM 1580 N N . ILE A 1 204 ? 7.840 0.849 10.598 1.00 92.69 204 ILE A N 1
ATOM 1581 C CA . ILE A 1 204 ? 8.331 -0.515 10.368 1.00 92.69 204 ILE A CA 1
ATOM 1582 C C . ILE A 1 204 ? 9.037 -1.008 11.628 1.00 92.69 204 ILE A C 1
ATOM 1584 O O . ILE A 1 204 ? 9.971 -0.357 12.106 1.00 92.69 204 ILE A O 1
ATOM 1588 N N . ALA A 1 205 ? 8.613 -2.158 12.152 1.00 92.75 205 ALA A N 1
ATOM 1589 C CA . ALA A 1 205 ? 9.275 -2.817 13.271 1.00 92.75 205 ALA A CA 1
ATOM 1590 C C . ALA A 1 205 ? 10.659 -3.341 12.863 1.00 92.75 205 ALA A C 1
ATOM 1592 O O . ALA A 1 205 ? 10.870 -3.798 11.741 1.00 92.75 205 ALA A O 1
ATOM 1593 N N . ARG A 1 206 ? 11.612 -3.301 13.796 1.00 88.62 206 ARG A N 1
ATOM 1594 C CA . ARG A 1 206 ? 12.944 -3.893 13.631 1.00 88.62 206 ARG A CA 1
ATOM 1595 C C . ARG A 1 206 ? 13.045 -5.149 14.475 1.00 88.62 206 ARG A C 1
ATOM 1597 O O . ARG A 1 206 ? 12.640 -5.139 15.639 1.00 88.62 206 ARG A O 1
ATOM 1604 N N . LEU A 1 207 ? 13.586 -6.227 13.912 1.00 82.88 207 LEU A N 1
ATOM 1605 C CA . LEU A 1 207 ? 13.760 -7.453 14.691 1.00 82.88 207 LEU A CA 1
ATOM 1606 C C . LEU A 1 207 ? 14.818 -7.211 15.766 1.00 82.88 207 LEU A C 1
ATOM 1608 O O . LEU A 1 207 ? 15.870 -6.621 15.510 1.00 82.88 207 LEU A O 1
ATOM 1612 N N . ASN A 1 208 ? 14.546 -7.684 16.980 1.00 82.00 208 ASN A N 1
ATOM 1613 C CA . ASN A 1 208 ? 15.514 -7.567 18.059 1.00 82.00 208 ASN A CA 1
ATOM 1614 C C . ASN A 1 208 ? 16.748 -8.427 17.739 1.00 82.00 208 ASN A C 1
ATOM 1616 O O . ASN A 1 208 ? 16.593 -9.617 17.428 1.00 82.00 208 ASN A O 1
ATOM 1620 N N . PRO A 1 209 ? 17.965 -7.877 17.878 1.00 78.44 209 PRO A N 1
ATOM 1621 C CA . PRO A 1 209 ? 19.172 -8.671 17.738 1.00 78.44 209 PRO A CA 1
ATOM 1622 C C . PRO A 1 209 ? 19.202 -9.763 18.813 1.00 78.44 209 PRO A C 1
ATOM 1624 O O . PRO A 1 209 ? 18.839 -9.547 19.971 1.00 78.44 209 PRO A O 1
ATOM 1627 N N . ASN A 1 210 ? 19.645 -10.951 18.430 1.00 78.69 210 ASN A N 1
ATOM 1628 C CA . ASN A 1 210 ? 19.816 -12.096 19.310 1.00 78.69 210 ASN A CA 1
ATOM 1629 C C . ASN A 1 210 ? 21.050 -12.910 18.888 1.00 78.69 210 ASN A C 1
ATOM 1631 O O . ASN A 1 210 ? 21.699 -12.619 17.888 1.00 78.69 210 ASN A O 1
ATOM 1635 N N . ARG A 1 211 ? 21.383 -13.961 19.648 1.00 80.81 211 ARG A N 1
ATOM 1636 C CA . ARG A 1 211 ? 22.591 -14.770 19.398 1.00 80.81 211 ARG A CA 1
ATOM 1637 C C . ARG A 1 211 ? 22.618 -15.454 18.024 1.00 80.81 211 ARG A C 1
ATOM 1639 O O . ARG A 1 211 ? 23.699 -15.796 17.562 1.00 80.81 211 ARG A O 1
ATOM 1646 N N . LEU A 1 212 ? 21.458 -15.683 17.410 1.00 75.00 212 LEU A N 1
ATOM 1647 C CA . LEU A 1 212 ? 21.314 -16.352 16.115 1.00 75.00 212 LEU A CA 1
ATOM 1648 C C . LEU A 1 212 ? 21.150 -15.364 14.953 1.00 75.00 212 LEU A C 1
ATOM 1650 O O . LEU A 1 212 ? 21.424 -15.725 13.814 1.00 75.00 212 LEU A O 1
ATOM 1654 N N . SER A 1 213 ? 20.712 -14.131 15.220 1.00 70.94 213 SER A N 1
ATOM 1655 C CA . SER A 1 213 ? 20.522 -13.103 14.199 1.00 70.94 213 SER A CA 1
ATOM 1656 C C . SER A 1 213 ? 20.796 -11.712 14.755 1.00 70.94 213 SER A C 1
ATOM 1658 O O . SER A 1 213 ? 20.119 -11.247 15.670 1.00 70.94 213 SER A O 1
ATOM 1660 N N . MET A 1 214 ? 21.788 -11.040 14.174 1.00 67.94 214 MET A N 1
ATOM 1661 C CA . MET A 1 214 ? 22.186 -9.674 14.533 1.00 67.94 214 MET A CA 1
ATOM 1662 C C . MET A 1 214 ? 21.683 -8.625 13.531 1.00 67.94 214 MET A C 1
ATOM 1664 O O . MET A 1 214 ? 21.884 -7.434 13.759 1.00 67.94 214 MET A O 1
ATOM 1668 N N . CYS A 1 215 ? 21.072 -9.047 12.419 1.00 68.12 215 CYS A N 1
ATOM 1669 C CA . CYS A 1 215 ? 20.611 -8.162 11.356 1.00 68.12 215 CYS A CA 1
ATOM 1670 C C . CYS A 1 215 ? 19.269 -8.642 10.806 1.00 68.12 215 CYS A C 1
ATOM 1672 O O . CYS A 1 215 ? 19.094 -9.822 10.515 1.00 68.12 215 CYS A O 1
ATOM 1674 N N . ASP A 1 216 ? 18.348 -7.706 10.629 1.00 74.19 216 ASP A N 1
ATOM 1675 C CA . ASP A 1 216 ? 17.015 -7.919 10.069 1.00 74.19 216 ASP A CA 1
ATOM 1676 C C . ASP A 1 216 ? 16.899 -7.466 8.608 1.00 74.19 216 ASP A C 1
ATOM 1678 O O . ASP A 1 216 ? 15.806 -7.378 8.063 1.00 74.19 216 ASP A O 1
ATOM 1682 N N . SER A 1 217 ? 18.038 -7.186 7.971 1.00 78.25 217 SER A N 1
ATOM 1683 C CA . SER A 1 217 ? 18.149 -6.929 6.539 1.00 78.25 217 SER A CA 1
ATOM 1684 C C . SER A 1 217 ? 19.283 -7.776 5.972 1.00 78.25 217 SER A C 1
ATOM 1686 O O . SER A 1 217 ? 20.449 -7.610 6.339 1.00 78.25 217 SER A O 1
ATOM 1688 N N . ALA A 1 218 ? 18.936 -8.717 5.104 1.00 78.62 218 ALA A N 1
ATOM 1689 C CA . ALA A 1 218 ? 19.848 -9.685 4.528 1.00 78.62 218 ALA A CA 1
ATOM 1690 C C . ALA A 1 218 ? 19.948 -9.490 3.007 1.00 78.62 218 ALA A C 1
ATOM 1692 O O . ALA A 1 218 ? 19.672 -8.424 2.451 1.00 78.62 218 ALA A O 1
ATOM 1693 N N . PHE A 1 219 ? 20.435 -10.518 2.315 1.00 81.62 219 PHE A N 1
ATOM 1694 C CA . PHE A 1 219 ? 20.672 -10.465 0.877 1.00 81.62 219 PHE A CA 1
ATOM 1695 C C . PHE A 1 219 ? 19.379 -10.290 0.062 1.00 81.62 219 PHE A C 1
ATOM 1697 O O . PHE A 1 219 ? 19.434 -9.661 -0.991 1.00 81.62 219 PHE A O 1
ATOM 1704 N N . MET A 1 220 ? 18.231 -10.785 0.538 1.00 78.56 220 MET A N 1
ATOM 1705 C CA . MET A 1 220 ? 16.943 -10.606 -0.147 1.00 78.56 220 MET A CA 1
ATOM 1706 C C . MET A 1 220 ? 16.570 -9.121 -0.216 1.00 78.56 220 MET A C 1
ATOM 1708 O O . MET A 1 220 ? 16.391 -8.570 -1.302 1.00 78.56 220 MET A O 1
ATOM 1712 N N . GLU A 1 221 ? 16.613 -8.423 0.919 1.00 80.00 221 GLU A N 1
ATOM 1713 C CA . GLU A 1 221 ? 16.313 -6.993 1.001 1.00 80.00 221 GLU A CA 1
ATOM 1714 C C . GLU A 1 221 ? 17.348 -6.149 0.246 1.00 80.00 221 GLU A C 1
ATOM 1716 O O . GLU A 1 221 ? 17.007 -5.161 -0.403 1.00 80.00 221 GLU A O 1
ATOM 1721 N N . ARG A 1 222 ? 18.638 -6.499 0.364 1.00 82.44 222 ARG A N 1
ATOM 1722 C CA . ARG A 1 222 ? 19.740 -5.646 -0.112 1.00 82.44 222 ARG A CA 1
ATOM 1723 C C . ARG A 1 222 ? 20.165 -5.902 -1.551 1.00 82.44 222 ARG A C 1
ATOM 1725 O O . ARG A 1 222 ? 20.609 -4.955 -2.197 1.00 82.44 222 ARG A O 1
ATOM 1732 N N . LEU A 1 223 ? 20.088 -7.140 -2.035 1.00 82.75 223 LEU A N 1
ATOM 1733 C CA . LEU A 1 223 ? 20.545 -7.518 -3.378 1.00 82.75 223 LEU A CA 1
ATOM 1734 C C . LEU A 1 223 ? 19.383 -7.771 -4.337 1.00 82.75 223 LEU A C 1
ATOM 1736 O O . LEU A 1 223 ? 19.510 -7.450 -5.516 1.00 82.75 223 LEU A O 1
ATOM 1740 N N . HIS A 1 224 ? 18.269 -8.312 -3.840 1.00 82.12 224 HIS A N 1
ATOM 1741 C CA . HIS A 1 224 ? 17.098 -8.628 -4.663 1.00 82.12 224 HIS A CA 1
ATOM 1742 C C . HIS A 1 224 ? 15.983 -7.583 -4.567 1.00 82.12 224 HIS A C 1
ATOM 1744 O O . HIS A 1 224 ? 15.124 -7.555 -5.439 1.00 82.12 224 HIS A O 1
ATOM 1750 N N . LEU A 1 225 ? 16.042 -6.679 -3.579 1.00 80.88 225 LEU A N 1
ATOM 1751 C CA . LEU A 1 225 ? 15.001 -5.678 -3.308 1.00 80.88 225 LEU A CA 1
ATOM 1752 C C . LEU A 1 225 ? 13.640 -6.319 -2.985 1.00 80.88 225 LEU A C 1
ATOM 1754 O O . LEU A 1 225 ? 12.593 -5.744 -3.272 1.00 80.88 225 LEU A O 1
ATOM 1758 N N . GLU A 1 226 ? 13.672 -7.497 -2.365 1.00 80.38 226 GLU A N 1
ATOM 1759 C CA . GLU A 1 226 ? 12.498 -8.268 -1.961 1.00 80.38 226 GLU A CA 1
ATOM 1760 C C . GLU A 1 226 ? 12.474 -8.370 -0.428 1.00 80.38 226 GLU A C 1
ATOM 1762 O O . GLU A 1 226 ? 13.255 -9.137 0.141 1.00 80.38 226 GLU A O 1
ATOM 1767 N N . PRO A 1 227 ? 11.639 -7.571 0.265 1.00 80.75 227 PRO A N 1
ATOM 1768 C CA . PRO A 1 227 ? 11.517 -7.640 1.716 1.00 80.75 227 PRO A CA 1
ATOM 1769 C C . PRO A 1 227 ? 10.997 -8.998 2.183 1.00 80.75 227 PRO A C 1
ATOM 1771 O O . PRO A 1 227 ? 9.967 -9.468 1.697 1.00 80.75 227 PRO A O 1
ATOM 1774 N N . VAL A 1 228 ? 11.668 -9.611 3.161 1.00 82.19 228 VAL A N 1
ATOM 1775 C CA . VAL A 1 228 ? 11.175 -10.823 3.818 1.00 82.19 228 VAL A CA 1
ATOM 1776 C C . VAL A 1 228 ? 10.398 -10.431 5.069 1.00 82.19 228 VAL A C 1
ATOM 1778 O O . VAL A 1 228 ? 10.939 -9.859 6.014 1.00 82.19 228 VAL A O 1
ATOM 1781 N N . ILE A 1 229 ? 9.108 -10.754 5.070 1.00 85.31 229 ILE A N 1
ATOM 1782 C CA . ILE A 1 229 ? 8.158 -10.359 6.111 1.00 85.31 229 ILE A CA 1
ATOM 1783 C C . ILE A 1 229 ? 7.719 -11.613 6.862 1.00 85.31 229 ILE A C 1
ATOM 1785 O O . ILE A 1 229 ? 7.354 -12.614 6.246 1.00 85.31 229 ILE A O 1
ATOM 1789 N N . LEU A 1 230 ? 7.780 -11.574 8.191 1.00 85.62 230 LEU A N 1
ATOM 1790 C CA . LEU A 1 230 ? 7.495 -12.724 9.053 1.00 85.62 230 LEU A CA 1
ATOM 1791 C C . LEU A 1 230 ? 6.038 -12.752 9.519 1.00 85.62 230 LEU A C 1
ATOM 1793 O O . LEU A 1 230 ? 5.521 -13.817 9.852 1.00 85.62 230 LEU A O 1
ATOM 1797 N N . THR A 1 231 ? 5.384 -11.590 9.558 1.00 83.44 231 THR A N 1
ATOM 1798 C CA . THR A 1 231 ? 3.993 -11.452 10.002 1.00 83.44 231 THR A CA 1
ATOM 1799 C C . THR A 1 231 ? 3.071 -11.106 8.830 1.00 83.44 231 THR A C 1
ATOM 1801 O O . THR A 1 231 ? 3.347 -10.176 8.075 1.00 83.44 231 THR A O 1
ATOM 1804 N N . LEU A 1 232 ? 1.941 -11.811 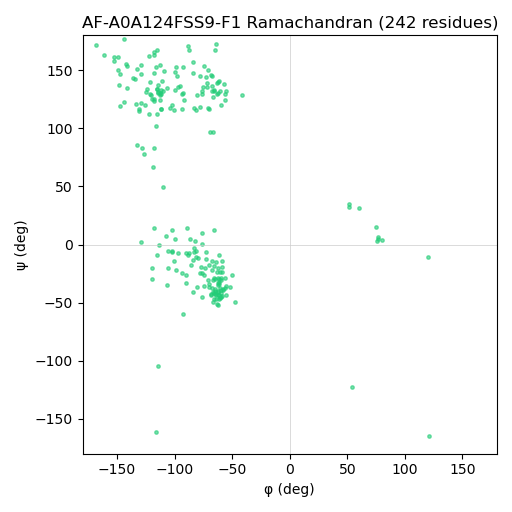8.705 1.00 81.94 232 LEU A N 1
ATOM 1805 C CA . LEU A 1 232 ? 0.896 -11.459 7.738 1.00 81.94 232 LEU A CA 1
ATOM 1806 C C . LEU A 1 232 ? 0.229 -10.126 8.121 1.00 81.94 232 LEU A C 1
ATOM 1808 O O . LEU A 1 232 ? -0.177 -9.978 9.280 1.00 81.94 232 LEU A O 1
ATOM 1812 N N . PRO A 1 233 ? 0.063 -9.175 7.184 1.00 80.31 233 PRO A N 1
ATOM 1813 C CA . PRO A 1 233 ? -0.558 -7.890 7.486 1.00 80.31 233 PRO A CA 1
ATOM 1814 C C . PRO A 1 233 ? -2.007 -8.032 7.974 1.00 80.31 233 PRO A C 1
ATOM 1816 O O . PRO A 1 233 ? -2.416 -7.310 8.879 1.00 80.31 233 PRO A O 1
ATOM 1819 N N . GLU A 1 234 ? -2.756 -9.013 7.468 1.00 82.56 234 GLU A N 1
ATOM 1820 C CA . GLU A 1 234 ? -4.129 -9.338 7.891 1.00 82.56 234 GLU A CA 1
ATOM 1821 C C . GLU A 1 234 ? -4.218 -9.698 9.381 1.00 82.56 234 GLU A C 1
ATOM 1823 O O . GLU A 1 234 ? -5.204 -9.392 10.046 1.00 82.56 234 GLU A O 1
ATOM 1828 N N . SER A 1 235 ? -3.160 -10.282 9.951 1.00 85.25 235 SER A N 1
ATOM 1829 C CA . SER A 1 235 ? -3.139 -10.657 11.367 1.00 85.25 235 SER A CA 1
ATOM 1830 C C . SER A 1 235 ? -2.911 -9.470 12.310 1.00 85.25 235 SER A C 1
ATOM 1832 O O . SER A 1 235 ? -3.217 -9.576 13.498 1.00 85.25 235 SER A O 1
ATOM 1834 N N . LEU A 1 236 ? -2.381 -8.338 11.826 1.00 85.69 236 LEU A N 1
ATOM 1835 C CA . LEU A 1 236 ? -1.997 -7.220 12.696 1.00 85.69 236 LEU A CA 1
ATOM 1836 C C . LEU A 1 236 ? -3.195 -6.550 13.369 1.00 85.69 236 LEU A C 1
ATOM 1838 O O . LEU A 1 236 ? -3.095 -6.221 14.548 1.00 85.69 236 LEU A O 1
ATOM 1842 N N . GLY A 1 237 ? -4.316 -6.355 12.669 1.00 86.25 237 GLY A N 1
ATOM 1843 C CA . GLY A 1 237 ? -5.477 -5.704 13.280 1.00 86.25 237 GLY A CA 1
ATOM 1844 C C . GLY A 1 237 ? -6.105 -6.562 14.380 1.00 86.25 237 GLY A C 1
ATOM 1845 O O . GLY A 1 237 ? -6.490 -6.040 15.425 1.00 86.25 237 GLY A O 1
ATOM 1846 N N . ALA A 1 238 ? -6.142 -7.888 14.203 1.00 85.50 238 ALA A N 1
ATOM 1847 C CA . ALA A 1 238 ? -6.582 -8.811 15.252 1.00 85.50 238 ALA A CA 1
ATOM 1848 C C . ALA A 1 238 ? -5.641 -8.783 16.469 1.00 85.50 238 ALA A C 1
ATOM 1850 O O . ALA A 1 238 ? -6.108 -8.619 17.595 1.00 85.50 238 ALA A O 1
ATOM 1851 N N . LEU A 1 239 ? -4.324 -8.853 16.238 1.00 89.81 239 LEU A N 1
ATOM 1852 C CA . LEU A 1 239 ? -3.313 -8.753 17.297 1.00 89.81 239 LEU A CA 1
ATOM 1853 C C . LEU A 1 239 ? -3.390 -7.419 18.050 1.00 89.81 239 LEU A C 1
ATOM 1855 O O . LEU A 1 239 ? -3.220 -7.391 19.267 1.00 89.81 239 LEU A O 1
ATOM 1859 N N . PHE A 1 240 ? -3.652 -6.321 17.339 1.00 91.75 240 PHE A N 1
ATOM 1860 C CA . PHE A 1 240 ? -3.812 -4.999 17.938 1.00 91.75 240 PHE A CA 1
ATOM 1861 C C . PHE A 1 240 ? -5.036 -4.942 18.852 1.00 91.75 240 PHE A C 1
ATOM 1863 O O . PHE A 1 240 ? -4.942 -4.431 19.956 1.00 91.75 240 PHE A O 1
ATOM 1870 N N . ARG A 1 241 ? -6.173 -5.522 18.458 1.00 88.19 241 ARG A N 1
ATOM 1871 C CA . ARG A 1 241 ? -7.365 -5.569 19.326 1.00 88.19 241 ARG A CA 1
ATOM 1872 C C . ARG A 1 241 ? -7.169 -6.423 20.581 1.00 88.19 241 ARG A C 1
ATOM 1874 O O . ARG A 1 241 ? -7.810 -6.162 21.591 1.00 88.19 241 ARG A O 1
ATOM 1881 N N . GLU A 1 242 ? -6.314 -7.442 20.519 1.00 87.31 242 GLU A N 1
ATOM 1882 C CA . GLU A 1 242 ? -6.011 -8.307 21.665 1.00 87.31 242 GLU A CA 1
ATOM 1883 C C . GLU A 1 242 ? -4.995 -7.675 22.634 1.00 87.31 242 GLU A C 1
ATOM 1885 O O . GLU A 1 242 ? -5.085 -7.883 23.843 1.00 87.31 242 GLU A O 1
ATOM 1890 N N . LYS A 1 243 ? -4.004 -6.936 22.111 1.00 79.75 243 LYS A N 1
ATOM 1891 C CA . LYS A 1 243 ? -2.799 -6.528 22.863 1.00 79.75 243 LYS A CA 1
ATOM 1892 C C . LYS A 1 243 ? -2.457 -5.034 22.807 1.00 79.75 243 LYS A C 1
ATOM 1894 O O . LYS A 1 243 ? -1.375 -4.663 23.279 1.00 79.75 243 LYS A O 1
ATOM 1899 N N . GLY A 1 244 ? -3.277 -4.228 22.144 1.00 61.06 244 GLY A N 1
ATOM 1900 C CA . GLY A 1 244 ? -3.081 -2.793 21.910 1.00 61.06 244 GLY A CA 1
ATOM 1901 C C . GLY A 1 244 ? -3.848 -1.898 22.868 1.00 61.06 244 GLY A C 1
ATOM 1902 O O . GLY A 1 244 ? -4.690 -2.410 23.637 1.00 61.06 244 GLY A O 1
#

Radius of gyration: 24.05 Å; Cα contacts (8 Å, |Δi|>4): 382; chains: 1; bounding box: 49×41×71 Å

Organism: NCBI:txid2198